Protein AF-H2XKR6-F1 (afdb_monomer_lite)

Radius of gyration: 26.9 Å; chains: 1; bounding box: 77×53×99 Å

Foldseek 3Di:
DDDDDDDDDPDPCLPPPPDPDDDDPPPPPPDPPPPPVPPPDDDDDDDDDDDDDDDDDDDDDPDPDDDPPDDPDPPPPPQDAPCRQQDDAPCVVVVVVVPLVVQLVVLVVQVVPSSRDGLNSLLSNLVSCVSVVVVVSNVVSLVVNLVCCVPRHPDALVSLLVVLVVVVVVVVPSSSVSSPVSSVVRVVVVVVVVVPPPPVPCDVCNVPDDDD

Sequence (212 aa):
MRLVKMANENQQDSINLNFAITPKIVVNRHDNREIALNIETAGHVTHTVGQRSVSQATSSLHADSSNSQDSRGGVTARKPTIIEAFGPPDIGRLLQGKKYYEAYVISCRRIFNPAVIGPNDLVDHYRCCKLIEEAEEMIRIKEQLKTLIKEKFQTTPIEIKTFADTIRGEGRDLEAILFDQIASEFYGNQSKAECGVTSRKPTIEDIFAPPG

Organism: Ciona intestinalis (NCBI:txid7719)

Secondary structure (DSSP, 8-state):
----------------------------TT--S--------------------------------------------PPPPHHHHSPSPTTHHHHHTT-HHHHHHHHHHHHT-TTT--HHHHHHHHHHHHHTT-HHHHHHHHHHHHHHHHHH----HHHHHHHHHHHHHTT-HHHHHHHHHHHHHHHHHHHHHHT--------HHHHSPPP-

pLDDT: mean 71.12, std 19.93, range [36.16, 96.88]

Structure (mmCIF, N/CA/C/O backbone):
data_AF-H2XKR6-F1
#
_entry.id   AF-H2XKR6-F1
#
loop_
_atom_site.group_PDB
_atom_site.id
_atom_site.type_symbol
_atom_site.label_atom_id
_atom_site.label_alt_id
_atom_site.label_comp_id
_atom_site.label_asym_id
_atom_site.label_entity_id
_atom_site.label_seq_id
_atom_site.pdbx_PDB_ins_code
_atom_site.Cartn_x
_atom_site.Cartn_y
_atom_site.Cartn_z
_atom_site.occupancy
_atom_site.B_iso_or_equiv
_atom_site.auth_seq_id
_atom_site.auth_comp_id
_atom_site.auth_asym_id
_atom_site.auth_atom_id
_atom_site.pdbx_PDB_model_num
ATOM 1 N N . MET A 1 1 ? -55.614 11.094 2.477 1.00 40.50 1 MET A N 1
ATOM 2 C CA . MET A 1 1 ? -54.284 10.613 2.913 1.00 40.50 1 MET A CA 1
ATOM 3 C C . MET A 1 1 ? -53.350 10.713 1.707 1.00 40.50 1 MET A C 1
ATOM 5 O O . MET A 1 1 ? -53.574 10.004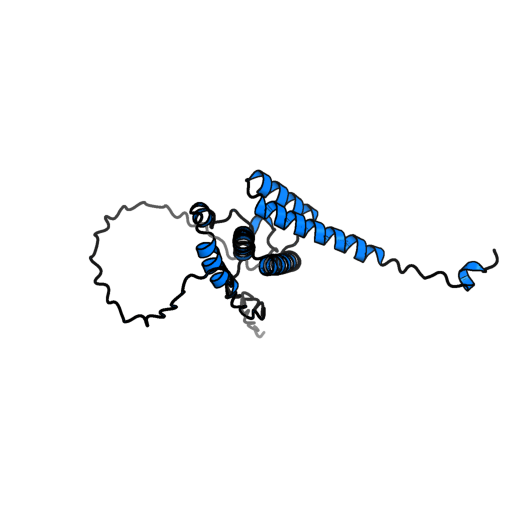 0.736 1.00 40.50 1 MET A O 1
ATOM 9 N N . ARG A 1 2 ? -52.438 11.698 1.667 1.00 36.16 2 ARG A N 1
ATOM 10 C CA . ARG A 1 2 ? -51.562 11.962 0.504 1.00 36.16 2 ARG A CA 1
ATOM 11 C C . ARG A 1 2 ? -50.255 11.188 0.666 1.00 36.16 2 ARG A C 1
ATOM 13 O O . ARG A 1 2 ? -49.546 11.390 1.645 1.00 36.16 2 ARG A O 1
ATOM 20 N N . LEU A 1 3 ? -49.967 10.313 -0.294 1.00 42.44 3 LEU A N 1
ATOM 21 C CA . LEU A 1 3 ? -48.739 9.530 -0.366 1.00 42.44 3 LEU A CA 1
ATOM 22 C C . LEU A 1 3 ? -47.612 10.430 -0.900 1.00 42.44 3 LEU A C 1
ATOM 24 O O . LEU A 1 3 ? -47.607 10.792 -2.076 1.00 42.44 3 LEU A O 1
ATOM 28 N N . VAL A 1 4 ? -46.691 10.832 -0.025 1.00 43.81 4 VAL A N 1
ATOM 29 C CA . VAL A 1 4 ? -45.496 11.601 -0.398 1.00 43.81 4 VAL A CA 1
ATOM 30 C C . VAL A 1 4 ? -44.452 10.616 -0.919 1.00 43.81 4 VAL A C 1
ATOM 32 O O . VAL A 1 4 ? -43.922 9.798 -0.171 1.00 43.81 4 VAL A O 1
ATOM 35 N N . LYS A 1 5 ? -44.199 10.657 -2.227 1.00 49.12 5 LYS A N 1
ATOM 36 C CA . LYS A 1 5 ? -43.218 9.817 -2.918 1.00 49.12 5 LYS A CA 1
ATOM 37 C C . LYS A 1 5 ? -41.857 10.511 -2.812 1.00 49.12 5 LYS A C 1
ATOM 39 O O . LYS A 1 5 ? -41.610 11.471 -3.533 1.00 49.12 5 LYS A O 1
ATOM 44 N N . MET A 1 6 ? -41.005 10.071 -1.887 1.00 44.91 6 MET A N 1
ATOM 45 C CA . MET A 1 6 ? -39.620 10.545 -1.825 1.00 44.91 6 MET A CA 1
ATOM 46 C C . MET A 1 6 ? -38.773 9.733 -2.807 1.00 44.91 6 MET A C 1
ATOM 48 O O . MET A 1 6 ? -38.686 8.509 -2.701 1.00 44.91 6 MET A O 1
ATOM 52 N N . ALA A 1 7 ? -38.216 10.419 -3.805 1.00 42.41 7 ALA A N 1
ATOM 53 C CA . ALA A 1 7 ? -37.206 9.874 -4.699 1.00 42.41 7 ALA A CA 1
ATOM 54 C C . ALA A 1 7 ? -35.915 9.673 -3.895 1.00 42.41 7 ALA A C 1
ATOM 56 O O . ALA A 1 7 ? -35.453 10.606 -3.247 1.00 42.41 7 ALA A O 1
ATOM 57 N N . ASN A 1 8 ? -35.380 8.452 -3.893 1.00 43.16 8 ASN A N 1
ATOM 58 C CA . ASN A 1 8 ? -34.119 8.132 -3.234 1.00 43.16 8 ASN A CA 1
ATOM 59 C C . ASN A 1 8 ? -33.065 7.960 -4.333 1.00 43.16 8 ASN A C 1
ATOM 61 O O . ASN A 1 8 ? -33.051 6.943 -5.030 1.00 43.16 8 ASN A O 1
ATOM 65 N N . GLU A 1 9 ? -32.264 9.001 -4.548 1.00 42.06 9 GLU A N 1
ATOM 66 C CA . GLU A 1 9 ? -31.124 8.990 -5.461 1.00 42.06 9 GLU A CA 1
ATOM 67 C C . GLU A 1 9 ? -30.028 8.105 -4.860 1.00 42.06 9 GLU A C 1
ATOM 69 O O . GLU A 1 9 ? -29.454 8.399 -3.816 1.00 42.06 9 GLU A O 1
ATOM 74 N N . ASN A 1 10 ? -29.772 6.971 -5.510 1.00 41.81 10 ASN A N 1
ATOM 75 C CA . ASN A 1 10 ? -28.703 6.047 -5.157 1.00 41.81 10 ASN A CA 1
ATOM 76 C C . ASN A 1 10 ? -27.381 6.616 -5.701 1.00 41.81 10 ASN A C 1
ATOM 78 O O . ASN A 1 10 ? -26.928 6.242 -6.783 1.00 41.81 10 ASN A O 1
ATOM 82 N N . GLN A 1 11 ? -26.817 7.595 -4.994 1.00 38.69 11 GLN A N 1
ATOM 83 C CA . GLN A 1 11 ? -25.493 8.138 -5.280 1.00 38.69 11 GLN A CA 1
ATOM 84 C C . GLN A 1 11 ? -24.445 7.143 -4.770 1.00 38.69 11 GLN A C 1
ATOM 86 O O . GLN A 1 11 ? -24.191 7.025 -3.574 1.00 38.69 11 GLN A O 1
ATOM 91 N N . GLN A 1 12 ? -23.818 6.405 -5.690 1.00 43.44 12 GLN A N 1
ATOM 92 C CA . GLN A 1 12 ? -22.442 5.983 -5.456 1.00 43.44 12 GLN A CA 1
ATOM 93 C C . GLN A 1 12 ? -21.643 7.273 -5.318 1.00 43.44 12 GLN A C 1
ATOM 95 O O . GLN A 1 12 ? -21.405 7.951 -6.316 1.00 43.44 12 GLN A O 1
ATOM 100 N N . ASP A 1 13 ? -21.295 7.636 -4.085 1.00 41.81 13 ASP A N 1
ATOM 101 C CA . ASP A 1 13 ? -20.396 8.748 -3.812 1.00 41.81 13 ASP A CA 1
ATOM 102 C C . ASP A 1 13 ? -19.042 8.419 -4.450 1.00 41.81 13 ASP A C 1
ATOM 104 O O . ASP A 1 13 ? -18.154 7.808 -3.850 1.00 41.81 13 ASP A O 1
ATOM 108 N N . SER A 1 14 ? -18.893 8.802 -5.716 1.00 42.47 14 SER A N 1
ATOM 109 C CA . SER A 1 14 ? -17.613 9.007 -6.368 1.00 42.47 14 SER A CA 1
ATOM 110 C C . SER A 1 14 ? -16.960 10.158 -5.622 1.00 42.47 14 SER A C 1
ATOM 112 O O . SER A 1 14 ? -17.161 11.332 -5.938 1.00 42.47 14 SER A O 1
ATOM 114 N N . ILE A 1 15 ? -16.266 9.815 -4.541 1.00 43.19 15 ILE A N 1
ATOM 115 C CA . ILE A 1 15 ? -15.568 10.784 -3.716 1.00 43.19 15 ILE A CA 1
ATOM 116 C C . ILE A 1 15 ? -14.443 11.299 -4.583 1.00 43.19 15 ILE A C 1
ATOM 118 O O . ILE A 1 15 ? -13.461 10.608 -4.849 1.00 43.19 15 ILE A O 1
ATOM 122 N N . ASN A 1 16 ? -14.656 12.513 -5.070 1.00 39.91 16 ASN A N 1
ATOM 123 C CA . ASN A 1 16 ? -13.693 13.256 -5.839 1.00 39.91 16 ASN A CA 1
ATOM 124 C C . ASN A 1 16 ? -12.557 13.624 -4.881 1.00 39.91 16 ASN A C 1
ATOM 126 O O . ASN A 1 16 ? -12.577 14.664 -4.220 1.00 39.91 16 ASN A O 1
ATOM 130 N N . LEU A 1 17 ? -11.613 12.696 -4.721 1.00 46.19 17 LEU A N 1
ATOM 131 C CA . LEU A 1 17 ? -10.340 12.935 -4.066 1.00 46.19 17 LEU A CA 1
ATOM 132 C C . LEU A 1 17 ? -9.586 13.930 -4.949 1.00 46.19 17 LEU A C 1
ATOM 134 O O . LEU A 1 17 ? -8.812 13.555 -5.827 1.00 46.19 17 LEU A O 1
ATOM 138 N N . ASN A 1 18 ? -9.874 15.215 -4.736 1.00 40.91 18 ASN A N 1
ATOM 139 C CA . ASN A 1 18 ? -9.190 16.340 -5.359 1.00 40.91 18 ASN A CA 1
ATOM 140 C C . ASN A 1 18 ? -7.765 16.420 -4.800 1.00 40.91 18 ASN A C 1
ATOM 142 O O . ASN A 1 18 ? -7.418 17.308 -4.022 1.00 40.91 18 ASN A O 1
ATOM 146 N N . PHE A 1 19 ? -6.925 15.466 -5.184 1.00 46.16 19 PHE A N 1
ATOM 147 C CA . PHE A 1 19 ? -5.490 15.605 -5.053 1.00 46.16 19 PHE A CA 1
ATOM 148 C C . PHE A 1 19 ? -5.030 16.523 -6.180 1.00 46.16 19 PHE A C 1
ATOM 150 O O . PHE A 1 19 ? -5.111 16.173 -7.356 1.00 46.16 19 PHE A O 1
ATOM 157 N N . ALA A 1 20 ? -4.552 17.714 -5.831 1.00 40.81 20 ALA A N 1
ATOM 158 C CA . ALA A 1 20 ? -3.835 18.557 -6.775 1.00 40.81 20 ALA A CA 1
ATOM 159 C C . ALA A 1 20 ? -2.484 17.890 -7.078 1.00 40.81 20 ALA A C 1
ATOM 161 O O . ALA A 1 20 ? -1.486 18.137 -6.401 1.00 40.81 20 ALA A O 1
ATOM 162 N N . ILE A 1 21 ? -2.462 16.981 -8.055 1.00 44.69 21 ILE A N 1
ATOM 163 C CA . ILE A 1 21 ? -1.224 16.356 -8.513 1.00 44.69 21 ILE A CA 1
ATOM 164 C C . ILE A 1 21 ? -0.620 17.269 -9.575 1.00 44.69 21 ILE A C 1
ATOM 166 O O . ILE A 1 21 ? -1.000 17.224 -10.742 1.00 44.69 21 ILE A O 1
ATOM 170 N N . THR A 1 22 ? 0.337 18.104 -9.178 1.00 48.34 22 THR A N 1
ATOM 171 C CA . THR A 1 22 ? 1.193 18.792 -10.148 1.00 48.34 22 THR A CA 1
ATOM 172 C C . THR A 1 22 ? 2.178 17.762 -10.707 1.00 48.34 22 THR A C 1
ATOM 174 O O . THR A 1 22 ? 2.983 17.232 -9.934 1.00 48.34 22 THR A O 1
ATOM 177 N N . PRO A 1 23 ? 2.142 17.434 -12.012 1.00 43.75 23 PRO A N 1
ATOM 178 C CA . PRO A 1 23 ? 3.101 16.504 -12.588 1.00 43.75 23 PRO A CA 1
ATOM 179 C C . PRO A 1 23 ? 4.505 17.110 -12.480 1.00 43.75 23 PRO A C 1
ATOM 181 O O . PRO A 1 23 ? 4.810 18.122 -13.111 1.00 43.75 23 PRO A O 1
ATOM 184 N N . LYS A 1 24 ? 5.376 16.498 -11.672 1.00 50.31 24 LYS A N 1
ATOM 185 C CA . LYS A 1 24 ? 6.813 16.768 -11.746 1.00 50.31 24 LYS A CA 1
ATOM 186 C C . LYS A 1 24 ? 7.348 15.996 -12.946 1.00 50.31 24 LYS A C 1
ATOM 188 O O . LYS A 1 24 ? 7.396 14.771 -12.927 1.00 50.31 24 LYS A O 1
ATOM 193 N N . ILE A 1 25 ? 7.734 16.711 -14.000 1.00 56.59 25 ILE A N 1
ATOM 194 C CA . ILE A 1 25 ? 8.512 16.123 -15.092 1.00 56.59 25 ILE A CA 1
ATOM 195 C C . ILE A 1 25 ? 9.894 15.814 -14.511 1.00 56.59 25 ILE A C 1
ATOM 197 O O . ILE A 1 25 ? 10.706 16.719 -14.314 1.00 56.59 25 ILE A O 1
ATOM 201 N N . VAL A 1 26 ? 10.143 14.546 -14.180 1.00 46.75 26 VAL A N 1
ATOM 202 C CA . VAL A 1 26 ? 11.473 14.088 -13.771 1.00 46.75 26 VAL A CA 1
ATOM 203 C C . VAL A 1 26 ? 12.342 14.057 -15.023 1.00 46.75 26 VAL A C 1
ATOM 205 O O . VAL A 1 26 ? 12.288 13.133 -15.831 1.00 46.75 26 VAL A O 1
ATOM 208 N N . VAL A 1 27 ? 13.119 15.120 -15.217 1.00 54.47 27 VAL A N 1
ATOM 209 C CA . VAL A 1 27 ? 14.175 15.147 -16.229 1.00 54.47 27 VAL A CA 1
ATOM 210 C C . VAL A 1 27 ? 15.320 14.301 -15.687 1.00 54.47 27 VAL A C 1
ATOM 212 O O . VAL A 1 27 ? 16.039 14.734 -14.785 1.00 54.47 27 VAL A O 1
ATOM 215 N N . ASN A 1 28 ? 15.476 13.087 -16.214 1.00 53.97 28 ASN A N 1
ATOM 216 C CA . ASN A 1 28 ? 16.615 12.235 -15.900 1.00 53.97 28 ASN A CA 1
ATOM 217 C C . ASN A 1 28 ? 17.898 12.893 -16.437 1.00 53.97 28 ASN A C 1
ATOM 219 O O . ASN A 1 28 ? 18.238 12.752 -17.607 1.00 53.97 28 ASN A O 1
ATOM 223 N N . ARG A 1 29 ? 18.606 13.638 -15.581 1.00 65.88 29 ARG A N 1
ATOM 224 C CA . ARG A 1 29 ? 19.846 14.348 -15.944 1.00 65.88 29 ARG A CA 1
ATOM 225 C C . ARG A 1 29 ? 21.039 13.419 -16.198 1.00 65.88 29 ARG A C 1
ATOM 227 O O . ARG A 1 29 ? 22.092 13.907 -16.592 1.00 65.88 29 ARG A O 1
ATOM 234 N N . HIS A 1 30 ? 20.898 12.118 -15.943 1.00 67.75 30 HIS A N 1
ATOM 235 C CA . HIS A 1 30 ? 21.972 11.137 -16.099 1.00 67.75 30 HIS A CA 1
ATOM 236 C C . HIS A 1 30 ? 21.799 10.216 -17.313 1.00 67.75 30 HIS A C 1
ATOM 238 O O . HIS A 1 30 ? 22.703 9.429 -17.591 1.00 67.75 30 HIS A O 1
ATOM 244 N N . ASP A 1 31 ? 20.700 10.329 -18.066 1.00 61.94 31 ASP A N 1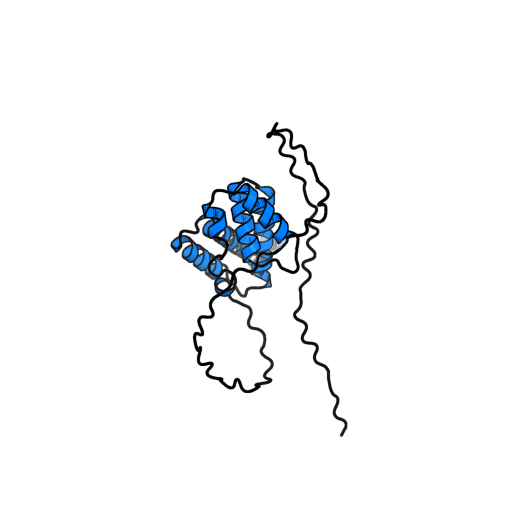
ATOM 245 C CA . ASP A 1 31 ? 20.559 9.642 -19.351 1.00 61.94 31 ASP A CA 1
ATOM 246 C C . ASP A 1 31 ? 20.882 10.620 -20.488 1.00 61.94 31 ASP A C 1
ATOM 248 O O . ASP A 1 31 ? 20.072 11.462 -20.862 1.00 61.94 31 ASP A O 1
ATOM 252 N N . ASN A 1 32 ? 22.099 10.519 -21.029 1.00 67.75 32 ASN A N 1
ATOM 253 C CA . ASN A 1 32 ? 22.550 11.303 -22.186 1.00 67.75 32 ASN A CA 1
ATOM 254 C C . ASN A 1 32 ? 22.013 10.757 -23.519 1.00 67.75 32 ASN A C 1
ATOM 256 O O . ASN A 1 32 ? 22.481 11.161 -24.585 1.00 67.75 32 ASN A O 1
ATOM 260 N N . ARG A 1 33 ? 21.073 9.806 -23.499 1.00 67.19 33 ARG A N 1
ATOM 261 C CA . ARG A 1 33 ? 20.386 9.409 -24.724 1.00 67.19 33 ARG A CA 1
ATOM 262 C C . ARG A 1 33 ? 19.487 10.555 -25.155 1.00 67.19 33 ARG A C 1
ATOM 264 O O . ARG A 1 33 ? 18.621 10.996 -24.410 1.00 67.19 33 ARG A O 1
ATOM 271 N N . GLU A 1 34 ? 19.722 11.036 -26.367 1.00 48.25 34 GLU A N 1
ATOM 272 C CA . GLU A 1 34 ? 18.895 12.027 -27.037 1.00 48.25 34 GLU A CA 1
ATOM 273 C C . GLU A 1 34 ? 17.481 11.445 -27.188 1.00 48.25 34 GLU A C 1
ATOM 275 O O . GLU A 1 34 ? 17.187 10.686 -28.111 1.00 48.25 34 GLU A O 1
ATOM 280 N N . ILE A 1 35 ? 16.601 11.729 -26.223 1.00 51.91 35 ILE A N 1
ATOM 281 C CA . ILE A 1 35 ? 15.180 11.405 -26.334 1.00 51.91 35 ILE A CA 1
ATOM 282 C C . ILE A 1 35 ? 14.594 12.442 -27.290 1.00 51.91 35 ILE A C 1
ATOM 284 O O . ILE A 1 35 ? 14.008 13.443 -26.877 1.00 51.91 35 ILE A O 1
ATOM 288 N N . ALA A 1 36 ? 14.795 12.219 -28.588 1.00 45.19 36 ALA A N 1
ATOM 289 C CA . ALA A 1 36 ? 14.018 12.867 -29.626 1.00 45.19 36 ALA A CA 1
ATOM 290 C C . ALA A 1 36 ? 12.559 12.444 -29.418 1.00 45.19 36 ALA A C 1
ATOM 292 O O . ALA A 1 36 ? 12.136 11.353 -29.803 1.00 45.19 36 ALA A O 1
ATOM 293 N N . LEU A 1 37 ? 11.802 13.286 -28.717 1.00 49.16 37 LEU A N 1
ATOM 294 C CA . LEU A 1 37 ? 10.383 13.093 -28.468 1.00 49.16 37 LEU A CA 1
ATOM 295 C C . LEU A 1 37 ? 9.631 13.400 -29.774 1.00 49.16 37 LEU A C 1
ATOM 297 O O . LEU A 1 37 ? 9.022 14.457 -29.928 1.00 49.16 37 LEU A O 1
ATOM 301 N N . ASN A 1 38 ? 9.717 12.489 -30.746 1.00 41.22 38 ASN A N 1
ATOM 302 C CA . ASN A 1 38 ? 8.888 12.519 -31.945 1.00 41.22 38 ASN A CA 1
ATOM 303 C C . ASN A 1 38 ? 7.451 12.190 -31.530 1.00 41.22 38 ASN A C 1
ATOM 305 O O . ASN A 1 38 ? 7.043 11.031 -31.460 1.00 41.22 38 ASN A O 1
ATOM 309 N N . ILE A 1 39 ? 6.679 13.231 -31.225 1.0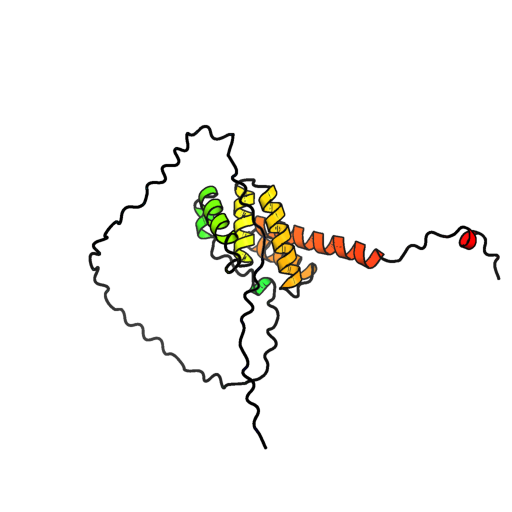0 45.19 39 ILE A N 1
ATOM 310 C CA . ILE A 1 39 ? 5.220 13.156 -31.168 1.00 45.19 39 ILE A CA 1
ATOM 311 C C . ILE A 1 39 ? 4.745 13.090 -32.623 1.00 45.19 39 ILE A C 1
ATOM 313 O O . ILE A 1 39 ? 4.330 14.088 -33.210 1.00 45.19 39 ILE A O 1
ATOM 317 N N . GLU A 1 40 ? 4.868 11.918 -33.245 1.00 41.75 40 GLU A N 1
ATOM 318 C CA . GLU A 1 40 ? 4.210 11.672 -34.522 1.00 41.75 40 GLU A CA 1
ATOM 319 C C . GLU A 1 40 ? 2.700 11.739 -34.290 1.00 41.75 40 GLU A C 1
ATOM 321 O O . GLU A 1 40 ? 2.105 10.966 -33.537 1.00 41.75 40 GLU A O 1
ATOM 326 N N . THR A 1 41 ? 2.087 12.742 -34.910 1.00 48.09 41 THR A N 1
ATOM 327 C CA . THR A 1 41 ? 0.639 12.907 -34.969 1.00 48.09 41 THR A CA 1
ATOM 328 C C . THR A 1 41 ? 0.074 11.671 -35.660 1.00 48.09 41 THR A C 1
ATOM 330 O O . THR A 1 41 ? 0.341 11.448 -36.838 1.00 48.09 41 THR A O 1
ATOM 333 N N . ALA A 1 42 ? -0.658 10.841 -34.914 1.00 42.81 42 ALA A N 1
ATOM 334 C CA . ALA A 1 42 ? -1.236 9.600 -35.410 1.00 42.81 42 ALA A CA 1
ATOM 335 C C . ALA A 1 42 ? -2.211 9.889 -36.564 1.00 42.81 42 ALA A C 1
ATOM 337 O O . ALA A 1 42 ? -3.368 10.257 -36.355 1.00 42.81 42 ALA A O 1
ATOM 338 N N . GLY A 1 43 ? -1.725 9.726 -37.794 1.00 47.06 43 GLY A N 1
ATOM 339 C CA . GLY A 1 43 ? -2.559 9.614 -38.980 1.00 47.06 43 GLY A CA 1
ATOM 340 C C . GLY A 1 43 ? -3.426 8.362 -38.878 1.00 47.06 43 GLY A C 1
ATOM 341 O O . GLY A 1 43 ? -2.961 7.298 -38.475 1.00 47.06 43 GLY A O 1
ATOM 342 N N . HIS A 1 44 ? -4.702 8.514 -39.226 1.00 48.03 44 HIS A N 1
ATOM 343 C CA . HIS A 1 44 ? -5.698 7.451 -39.311 1.00 48.03 44 HIS A CA 1
ATOM 344 C C . HIS A 1 44 ? -5.153 6.201 -40.025 1.00 48.03 44 HIS A C 1
ATOM 346 O O . HIS A 1 44 ? -5.014 6.184 -41.246 1.00 48.03 44 HIS A O 1
ATOM 352 N N . VAL A 1 45 ? -4.912 5.126 -39.270 1.00 49.97 45 VAL A N 1
ATOM 353 C CA . VAL A 1 45 ? -4.660 3.790 -39.823 1.00 49.97 45 VAL A CA 1
ATOM 354 C C . VAL A 1 45 ? -5.992 3.056 -39.926 1.00 49.97 45 VAL A C 1
ATOM 356 O O . VAL A 1 45 ? -6.619 2.707 -38.925 1.00 49.97 45 VAL A O 1
ATOM 359 N N . THR A 1 46 ? -6.449 2.834 -41.155 1.00 46.28 46 THR A N 1
ATOM 360 C CA . THR A 1 46 ? -7.610 1.995 -41.464 1.00 46.28 46 THR A CA 1
ATOM 361 C C . THR A 1 46 ? -7.171 0.530 -41.427 1.00 46.28 46 THR A C 1
ATOM 363 O O . THR A 1 46 ? -6.516 0.042 -42.345 1.00 46.28 46 THR A O 1
ATOM 366 N N . HIS A 1 47 ? -7.501 -0.194 -40.357 1.00 46.72 47 HIS A N 1
ATOM 367 C CA . HIS A 1 47 ? -7.253 -1.634 -40.291 1.00 46.72 47 HIS A CA 1
ATOM 368 C C . HIS A 1 47 ? -8.345 -2.399 -41.050 1.00 46.72 47 HIS A C 1
ATOM 370 O O . HIS A 1 47 ? -9.505 -2.424 -40.643 1.00 46.72 47 HIS A O 1
ATOM 376 N N . THR A 1 48 ? -7.956 -3.060 -42.143 1.00 51.69 48 THR A N 1
ATOM 377 C CA . THR A 1 48 ? -8.778 -4.086 -42.799 1.00 51.69 48 THR A CA 1
ATOM 378 C C . THR A 1 48 ? -8.711 -5.355 -41.949 1.00 51.69 48 THR A C 1
ATOM 380 O O . THR A 1 48 ? -7.679 -6.023 -41.890 1.00 51.69 48 THR A O 1
ATOM 383 N N . VAL A 1 49 ? -9.796 -5.656 -41.235 1.00 55.41 49 VAL A N 1
ATOM 384 C CA . VAL A 1 49 ? -9.932 -6.861 -40.408 1.00 55.41 49 VAL A CA 1
ATOM 385 C C . VAL A 1 49 ? -10.233 -8.055 -41.313 1.00 55.41 49 VAL A C 1
ATOM 387 O O . VAL A 1 49 ? -11.322 -8.166 -41.870 1.00 55.41 49 VAL A O 1
ATOM 390 N N . GLY A 1 50 ? -9.272 -8.970 -41.442 1.00 47.41 50 GLY A N 1
ATOM 391 C CA . GLY A 1 50 ? -9.520 -10.311 -41.964 1.00 47.41 50 GLY A CA 1
ATOM 392 C C . GLY A 1 50 ? -10.323 -11.122 -40.947 1.00 47.41 50 GLY A C 1
ATOM 393 O O . GLY A 1 50 ? -9.834 -11.406 -39.852 1.00 47.41 50 GLY A O 1
ATOM 394 N N . GLN A 1 51 ? -11.560 -11.480 -41.297 1.00 47.62 51 GLN A N 1
ATOM 395 C CA . GLN A 1 51 ? -12.408 -12.381 -40.517 1.00 47.62 51 GLN A CA 1
ATOM 396 C C . GLN A 1 51 ? -11.709 -13.730 -40.308 1.00 47.62 51 GLN A C 1
ATOM 398 O O . GLN A 1 51 ? -11.507 -14.498 -41.247 1.00 47.62 51 GLN A O 1
ATOM 403 N N . ARG A 1 52 ? -11.384 -14.043 -39.052 1.00 47.62 52 ARG A N 1
ATOM 404 C CA . ARG A 1 52 ? -11.001 -15.389 -38.625 1.00 47.62 52 ARG A CA 1
ATOM 405 C C . ARG A 1 52 ? -12.261 -16.093 -38.128 1.00 47.62 52 ARG A C 1
ATOM 407 O O . ARG A 1 52 ? -12.833 -15.677 -37.124 1.00 47.62 52 ARG A O 1
ATOM 414 N N . SER A 1 53 ? -12.700 -17.127 -38.845 1.00 56.78 53 SER A N 1
ATOM 415 C CA . SER A 1 53 ? -13.817 -17.983 -38.436 1.00 56.78 53 SER A CA 1
ATOM 416 C C . SER A 1 53 ? -13.558 -18.576 -37.054 1.00 56.78 53 SER A C 1
ATOM 418 O O . SER A 1 53 ? -12.586 -19.305 -36.851 1.00 56.78 53 SER A O 1
ATOM 420 N N . VAL A 1 54 ? -14.436 -18.246 -36.108 1.00 45.62 54 VAL A N 1
ATOM 421 C CA . VAL A 1 54 ? -14.477 -18.817 -34.762 1.00 45.62 54 VAL A CA 1
ATOM 422 C C . VAL A 1 54 ? -15.486 -19.958 -34.786 1.00 45.62 54 VAL A C 1
ATOM 424 O O . VAL A 1 54 ? -16.681 -19.731 -34.964 1.00 45.62 54 VAL A O 1
ATOM 427 N N . SER A 1 55 ? -15.003 -21.189 -34.625 1.00 58.19 55 SER A N 1
ATOM 428 C CA . SER A 1 55 ? -15.860 -22.348 -34.383 1.00 58.19 55 SER A CA 1
ATOM 429 C C . SER A 1 55 ? -16.531 -22.204 -33.017 1.00 58.19 55 SER A C 1
ATOM 431 O O . SER A 1 55 ? -15.860 -22.072 -31.994 1.00 58.19 55 SER A O 1
ATOM 433 N N . GLN A 1 56 ? -17.862 -22.215 -33.018 1.00 51.19 56 GLN A N 1
ATOM 434 C CA . GLN A 1 56 ? -18.699 -22.237 -31.824 1.00 51.19 56 GLN A CA 1
ATOM 435 C C . GLN A 1 56 ? -18.495 -23.555 -31.064 1.00 51.19 56 GLN A C 1
ATOM 437 O O . GLN A 1 56 ? -18.775 -24.628 -31.592 1.00 51.19 56 GLN A O 1
ATOM 442 N N . ALA A 1 57 ? -18.053 -23.468 -29.810 1.00 46.66 57 ALA A N 1
ATOM 443 C CA . ALA A 1 57 ? -18.218 -24.528 -28.823 1.00 46.66 57 ALA A CA 1
ATOM 444 C C . ALA A 1 57 ? -19.285 -24.060 -27.826 1.00 46.66 57 ALA A C 1
ATOM 446 O O . ALA A 1 57 ? -19.048 -23.179 -27.002 1.00 46.66 57 ALA A O 1
ATOM 447 N N . THR A 1 58 ? -20.490 -24.607 -27.948 1.00 51.88 58 THR A N 1
ATOM 448 C CA . THR A 1 58 ? -21.591 -24.401 -27.006 1.00 51.88 58 THR A CA 1
ATOM 449 C C . THR A 1 58 ? -21.313 -25.199 -25.735 1.00 51.88 58 THR A C 1
ATOM 451 O O . THR A 1 58 ? -21.464 -26.419 -25.730 1.00 51.88 58 THR A O 1
ATOM 454 N N . SER A 1 59 ? -20.904 -24.522 -24.661 1.00 50.03 59 SER A N 1
ATOM 455 C CA . SER A 1 59 ? -20.911 -25.089 -23.309 1.00 50.03 59 SER A CA 1
ATOM 456 C C . SER A 1 59 ? -22.160 -24.588 -22.588 1.00 50.03 59 SER A C 1
ATOM 458 O O . SER A 1 59 ? -22.311 -23.389 -22.354 1.00 50.03 59 SER A O 1
ATOM 460 N N . SER A 1 60 ? -23.092 -25.499 -22.308 1.00 56.41 60 SER A N 1
ATOM 461 C CA . SER A 1 60 ? -24.327 -25.222 -21.581 1.00 56.41 60 SER A CA 1
ATOM 462 C C . SER A 1 60 ? -24.015 -25.004 -20.100 1.00 56.41 60 SER A C 1
ATOM 464 O O . SER A 1 60 ? -23.823 -25.965 -19.354 1.00 56.41 60 SER A O 1
ATOM 466 N N . LEU A 1 61 ? -23.976 -23.746 -19.664 1.00 54.12 61 LEU A N 1
ATOM 467 C CA . LEU A 1 61 ? -24.001 -23.424 -18.243 1.00 54.12 61 LEU A CA 1
ATOM 468 C C . LEU A 1 61 ? -25.469 -23.353 -17.804 1.00 54.12 61 LEU A C 1
ATOM 470 O O . LEU A 1 61 ? -26.201 -22.445 -18.197 1.00 54.12 61 LEU A O 1
ATOM 474 N N . HIS A 1 62 ? -25.900 -24.342 -17.023 1.00 45.81 62 HIS A N 1
ATOM 475 C CA . HIS A 1 62 ? -27.148 -24.288 -16.269 1.00 45.81 62 HIS A CA 1
ATOM 476 C C . HIS A 1 62 ? -27.087 -23.083 -15.321 1.00 45.81 62 HIS A C 1
ATOM 478 O O . HIS A 1 62 ? -26.332 -23.079 -14.351 1.00 45.81 62 HIS A O 1
ATOM 484 N N . ALA A 1 63 ? -27.849 -22.039 -15.639 1.00 42.41 63 ALA A N 1
ATOM 485 C CA . ALA A 1 63 ? -28.101 -20.929 -14.738 1.00 42.41 63 ALA A CA 1
ATOM 486 C C . ALA A 1 63 ? -29.275 -21.317 -13.835 1.00 42.41 63 ALA A C 1
ATOM 488 O O . ALA A 1 63 ? -30.437 -21.128 -14.198 1.00 42.41 63 ALA A O 1
ATOM 489 N N . ASP A 1 64 ? -28.968 -21.877 -12.665 1.00 46.78 64 ASP A N 1
ATOM 490 C CA . ASP A 1 64 ? -29.948 -21.978 -11.591 1.00 46.78 64 ASP A CA 1
ATOM 491 C C . ASP A 1 64 ? -30.255 -20.566 -11.088 1.00 46.78 64 ASP A C 1
ATOM 493 O O . ASP A 1 64 ? -29.484 -19.915 -10.378 1.00 46.78 64 ASP A O 1
ATOM 497 N N . SER A 1 65 ? -31.410 -20.085 -11.541 1.00 53.22 65 SER A N 1
ATOM 498 C CA . SER A 1 65 ? -32.079 -18.876 -11.096 1.00 53.22 65 SER A CA 1
ATOM 499 C C . SER A 1 65 ? -32.393 -19.004 -9.607 1.00 53.22 65 SER A C 1
ATOM 501 O O . SER A 1 65 ? -33.401 -19.578 -9.199 1.00 53.22 65 SER A O 1
ATOM 503 N N . SER A 1 66 ? -31.500 -18.480 -8.772 1.00 45.00 66 SER A N 1
ATOM 504 C CA . SER A 1 66 ? -31.800 -18.228 -7.370 1.00 45.00 66 SER A CA 1
ATOM 505 C C . SER A 1 66 ? -32.493 -16.871 -7.268 1.00 45.00 66 SER A C 1
ATOM 507 O O . SER A 1 66 ? -31.898 -15.812 -7.446 1.00 45.00 66 SER A O 1
ATOM 509 N N . ASN A 1 67 ? -33.797 -16.937 -7.005 1.00 50.62 67 ASN A N 1
ATOM 510 C CA . ASN A 1 67 ? -34.634 -15.826 -6.571 1.00 50.62 67 ASN A CA 1
ATOM 511 C C . ASN A 1 67 ? -33.995 -15.121 -5.361 1.00 50.62 67 ASN A C 1
ATOM 513 O O . ASN A 1 67 ? -34.162 -15.568 -4.226 1.00 50.62 67 ASN A O 1
ATOM 517 N N . SER A 1 68 ? -33.309 -13.996 -5.569 1.00 45.97 68 SER A N 1
ATOM 518 C CA . SER A 1 68 ? -33.015 -13.060 -4.483 1.00 45.97 68 SER A CA 1
ATOM 519 C C . SER A 1 68 ? -34.207 -12.123 -4.333 1.00 45.97 68 SER A C 1
ATOM 521 O O . SER A 1 68 ? -34.343 -11.118 -5.027 1.00 45.97 68 SER A O 1
ATOM 523 N N . GLN A 1 69 ? -35.106 -12.530 -3.448 1.00 53.00 69 GLN A N 1
ATOM 524 C CA . GLN A 1 69 ? -36.265 -11.779 -3.003 1.00 53.00 69 GLN A CA 1
ATOM 525 C C . GLN A 1 69 ? -35.833 -10.397 -2.482 1.00 53.00 69 GLN A C 1
ATOM 527 O O . GLN A 1 69 ? -35.013 -10.301 -1.567 1.00 53.00 69 GLN A O 1
ATOM 532 N N . ASP A 1 70 ? -36.404 -9.349 -3.080 1.00 43.72 70 ASP A N 1
ATOM 533 C CA . ASP A 1 70 ? -36.281 -7.941 -2.702 1.00 43.72 70 ASP A CA 1
ATOM 534 C C . ASP A 1 70 ? -36.530 -7.735 -1.199 1.00 43.72 70 ASP A C 1
ATOM 536 O O . ASP A 1 70 ? -37.665 -7.579 -0.744 1.00 43.72 70 ASP A O 1
ATOM 540 N N . SER A 1 71 ? -35.456 -7.685 -0.413 1.00 53.25 71 SER A N 1
ATOM 541 C CA . SER A 1 71 ? -35.497 -7.164 0.949 1.00 53.25 71 SER A CA 1
ATOM 542 C C . SER A 1 71 ? -34.947 -5.744 0.934 1.00 53.25 71 SER A C 1
ATOM 544 O O . SER A 1 71 ? -33.743 -5.510 1.023 1.00 53.25 71 SER A O 1
ATOM 546 N N . ARG A 1 72 ? -35.865 -4.777 0.815 1.00 49.97 72 ARG A N 1
ATOM 547 C CA . ARG A 1 72 ? -35.661 -3.329 1.020 1.00 49.97 72 ARG A CA 1
ATOM 548 C C . ARG A 1 72 ? -35.356 -2.991 2.493 1.00 49.97 72 ARG A C 1
ATOM 550 O O . ARG A 1 72 ? -35.935 -2.068 3.062 1.00 49.97 72 ARG A O 1
ATOM 557 N N . GLY A 1 73 ? -34.462 -3.740 3.130 1.00 50.62 73 GLY A N 1
ATOM 558 C CA . GLY A 1 73 ? -33.832 -3.320 4.376 1.00 50.62 73 GLY A CA 1
ATOM 559 C C . GLY A 1 73 ? -32.712 -2.349 4.033 1.00 50.62 73 GLY A C 1
ATOM 560 O O . GLY A 1 73 ? -31.922 -2.638 3.141 1.00 50.62 73 GLY A O 1
ATOM 561 N N . GLY A 1 74 ? -32.648 -1.192 4.692 1.00 55.25 74 GLY A N 1
ATOM 562 C CA . GLY A 1 74 ? -31.512 -0.281 4.572 1.00 55.25 74 GLY A CA 1
ATOM 563 C C . GLY A 1 74 ? -30.230 -1.004 4.974 1.00 55.25 74 GLY A C 1
ATOM 564 O O . GLY A 1 74 ? -29.905 -1.075 6.156 1.00 55.25 74 GLY A O 1
ATOM 565 N N . VAL A 1 75 ? -29.537 -1.587 3.996 1.00 54.59 75 VAL A N 1
ATOM 566 C CA . VAL A 1 75 ? -28.228 -2.197 4.190 1.00 54.59 75 VAL A CA 1
ATOM 567 C C . VAL A 1 75 ? -27.283 -1.036 4.430 1.00 54.59 75 VAL A C 1
ATOM 569 O O . VAL A 1 75 ? -26.879 -0.336 3.503 1.00 54.59 75 VAL A O 1
ATOM 572 N N . THR A 1 76 ? -26.965 -0.790 5.696 1.00 67.50 76 THR A N 1
ATOM 573 C CA . THR A 1 76 ? -25.789 -0.003 6.034 1.00 67.50 76 THR A CA 1
ATOM 574 C C . THR A 1 76 ? -24.613 -0.702 5.362 1.00 67.50 76 THR A C 1
ATOM 576 O O . THR A 1 76 ? -24.299 -1.850 5.674 1.00 67.50 76 THR A O 1
ATOM 579 N N . ALA A 1 77 ? -24.024 -0.057 4.351 1.00 74.50 77 ALA A N 1
ATOM 580 C CA . ALA A 1 77 ? -22.885 -0.609 3.637 1.00 74.50 77 ALA A CA 1
ATOM 581 C C . ALA A 1 77 ? -21.775 -0.865 4.661 1.00 74.50 77 ALA A C 1
ATOM 583 O O . ALA A 1 77 ? -21.190 0.069 5.218 1.00 74.50 77 ALA A O 1
ATOM 584 N N . ARG A 1 78 ? -21.545 -2.142 4.979 1.00 80.25 78 ARG A N 1
ATOM 585 C CA . ARG A 1 78 ? -20.482 -2.553 5.889 1.00 80.25 78 ARG A CA 1
ATOM 586 C C . ARG A 1 78 ? -19.168 -2.043 5.304 1.00 80.25 78 ARG A C 1
ATOM 588 O O . ARG A 1 78 ? -18.889 -2.283 4.131 1.00 80.25 78 ARG A O 1
ATOM 595 N N . LYS A 1 79 ? -18.375 -1.326 6.107 1.00 83.31 79 LYS A N 1
ATOM 596 C CA . LYS A 1 79 ? -17.035 -0.912 5.677 1.00 83.31 79 LYS A CA 1
ATOM 597 C C . LYS A 1 79 ? -16.220 -2.171 5.348 1.00 83.31 79 LYS A C 1
ATOM 599 O O . LYS A 1 79 ? -16.226 -3.093 6.169 1.00 83.31 79 LYS A O 1
ATOM 604 N N . PRO A 1 80 ? -15.554 -2.220 4.183 1.00 84.75 80 PRO A N 1
ATOM 605 C CA . PRO A 1 80 ? -14.749 -3.369 3.803 1.00 84.75 80 PRO A CA 1
ATOM 606 C C . PRO A 1 80 ? -13.587 -3.546 4.782 1.00 84.75 80 PRO A C 1
ATOM 608 O O . PRO A 1 80 ? -13.087 -2.577 5.367 1.00 84.75 80 PRO A O 1
ATOM 611 N N . THR A 1 81 ? -13.162 -4.790 4.963 1.00 88.38 81 THR A N 1
ATOM 612 C CA . THR A 1 81 ? -11.931 -5.116 5.692 1.00 88.38 81 THR A CA 1
ATOM 613 C C . THR A 1 81 ? -10.705 -4.872 4.809 1.00 88.38 81 THR A C 1
ATOM 615 O O . THR A 1 81 ? -10.802 -4.812 3.582 1.00 88.38 81 THR A O 1
ATOM 618 N N . ILE A 1 82 ? -9.526 -4.730 5.424 1.00 86.44 82 ILE A N 1
ATOM 619 C CA . ILE A 1 82 ? -8.272 -4.540 4.678 1.00 86.44 82 ILE A CA 1
ATOM 620 C C . ILE A 1 82 ? -7.984 -5.736 3.751 1.00 86.44 82 ILE A C 1
ATOM 622 O O . ILE A 1 82 ? -7.596 -5.552 2.605 1.00 86.44 82 ILE A O 1
ATOM 626 N N . ILE A 1 83 ? -8.282 -6.959 4.199 1.00 84.94 83 ILE A N 1
ATOM 627 C CA . ILE A 1 83 ? -8.080 -8.187 3.417 1.00 84.94 83 ILE A CA 1
ATOM 628 C C . ILE A 1 83 ? -8.969 -8.197 2.168 1.00 84.94 83 ILE A C 1
ATOM 630 O O . ILE A 1 83 ? -8.511 -8.559 1.088 1.00 84.94 83 ILE A O 1
ATOM 634 N N . GLU A 1 84 ? -10.226 -7.764 2.295 1.00 84.50 84 GLU A N 1
ATOM 635 C CA . GLU A 1 84 ? -11.167 -7.711 1.169 1.00 84.50 84 GLU A CA 1
ATOM 636 C C . GLU A 1 84 ? -10.743 -6.696 0.100 1.00 84.50 84 GLU A C 1
ATOM 638 O O . GLU A 1 84 ? -10.952 -6.936 -1.087 1.00 84.50 84 GLU A O 1
ATOM 643 N N . ALA A 1 85 ? -10.138 -5.572 0.492 1.00 83.56 85 ALA A N 1
ATOM 644 C CA . ALA A 1 85 ? -9.744 -4.537 -0.463 1.00 83.56 85 ALA A CA 1
ATOM 645 C C . ALA A 1 85 ? -8.361 -4.731 -1.080 1.00 83.56 85 ALA A C 1
ATOM 647 O O . ALA A 1 85 ? -8.153 -4.322 -2.222 1.00 83.56 85 ALA A O 1
ATOM 648 N N . PHE A 1 86 ? -7.433 -5.346 -0.347 1.00 82.62 86 PHE A N 1
ATOM 649 C CA . PHE A 1 86 ? -6.071 -5.620 -0.810 1.00 82.62 86 PHE A CA 1
ATOM 650 C C . PHE A 1 86 ? -5.881 -7.089 -1.201 1.00 82.62 86 PHE A C 1
ATOM 652 O O . PHE A 1 86 ? -4.803 -7.664 -1.016 1.00 82.62 86 PHE A O 1
ATOM 659 N N . GLY A 1 87 ? -6.949 -7.695 -1.732 1.00 74.12 87 GLY A N 1
ATOM 660 C CA . GLY A 1 87 ? -6.938 -9.051 -2.265 1.00 74.12 87 GLY A CA 1
ATOM 661 C C . GLY A 1 87 ? -5.804 -9.285 -3.276 1.00 74.12 87 GLY A C 1
ATOM 662 O O . GLY A 1 87 ? -5.157 -8.336 -3.727 1.00 74.12 87 GLY A O 1
ATOM 663 N N . PRO A 1 88 ? -5.529 -10.554 -3.619 1.00 68.12 88 PRO A N 1
ATOM 664 C CA . PRO A 1 88 ? -4.346 -10.937 -4.381 1.00 68.12 88 PRO A CA 1
ATOM 665 C C . PRO A 1 88 ? -4.155 -10.071 -5.641 1.00 68.12 88 PRO A C 1
ATOM 667 O O . PRO A 1 88 ? -5.108 -9.873 -6.399 1.00 68.12 88 PRO A O 1
ATOM 670 N N . PRO A 1 89 ? -2.943 -9.529 -5.863 1.00 65.00 89 PRO A N 1
ATOM 671 C CA . PRO A 1 89 ? -2.715 -8.516 -6.878 1.00 65.00 89 PRO A CA 1
ATOM 672 C C . PRO A 1 89 ? -2.810 -9.123 -8.275 1.00 65.00 89 PRO A C 1
ATOM 674 O O . PRO A 1 89 ? -2.106 -10.078 -8.608 1.00 65.00 89 PRO A O 1
ATOM 677 N N . ASP A 1 90 ? -3.614 -8.499 -9.131 1.00 64.81 90 ASP A N 1
ATOM 678 C CA . ASP A 1 90 ? -3.790 -8.920 -10.527 1.00 64.81 90 ASP A CA 1
ATOM 679 C C . ASP A 1 90 ? -2.579 -8.519 -11.410 1.00 64.81 90 ASP A C 1
ATOM 681 O O . ASP A 1 90 ? -2.381 -9.005 -12.526 1.00 64.81 90 ASP A O 1
ATOM 685 N N . ILE A 1 91 ? -1.698 -7.645 -10.896 1.00 59.09 91 ILE A N 1
ATOM 686 C CA . ILE A 1 91 ? -0.589 -7.018 -11.644 1.00 59.09 91 ILE A CA 1
ATOM 687 C C . ILE A 1 91 ? 0.703 -7.859 -11.650 1.00 59.09 91 ILE A C 1
ATOM 689 O O . ILE A 1 91 ? 1.659 -7.533 -12.362 1.00 59.09 91 ILE A O 1
ATOM 693 N N . GLY A 1 92 ? 0.735 -9.006 -10.959 1.00 59.84 92 GLY A N 1
ATOM 694 C CA . GLY A 1 92 ? 1.930 -9.859 -10.843 1.00 59.84 92 GLY A CA 1
ATOM 695 C C . GLY A 1 92 ? 2.628 -10.201 -12.173 1.00 59.84 92 GLY A C 1
ATOM 696 O O . GLY A 1 92 ? 3.845 -10.385 -12.201 1.00 59.84 92 GLY A O 1
ATOM 697 N N . ARG A 1 93 ? 1.902 -10.202 -13.302 1.00 64.88 93 ARG A N 1
ATOM 698 C CA . ARG A 1 93 ? 2.450 -10.502 -14.638 1.00 64.88 93 ARG A CA 1
ATOM 699 C C . ARG A 1 93 ? 3.398 -9.435 -15.202 1.00 64.88 93 ARG A C 1
ATOM 701 O O . ARG A 1 93 ? 4.339 -9.796 -15.903 1.00 64.88 93 ARG A O 1
ATOM 708 N N . LEU A 1 94 ? 3.187 -8.142 -14.930 1.00 61.69 94 LEU A N 1
ATOM 709 C CA . LEU A 1 94 ? 4.025 -7.077 -15.517 1.00 61.69 94 LEU A CA 1
ATOM 710 C C . LEU A 1 94 ? 5.390 -6.965 -14.826 1.00 61.69 94 LEU A C 1
ATOM 712 O O . LEU A 1 94 ? 6.405 -6.742 -15.489 1.00 61.69 94 LEU A O 1
ATOM 716 N N . LEU A 1 95 ? 5.435 -7.191 -13.511 1.00 66.38 95 LEU A N 1
ATOM 717 C CA . LEU A 1 95 ? 6.682 -7.165 -12.741 1.00 66.38 95 LEU A CA 1
ATOM 718 C C . LEU A 1 95 ? 7.610 -8.342 -13.092 1.00 66.38 95 LEU A C 1
ATOM 720 O O . LEU A 1 95 ? 8.830 -8.187 -13.061 1.00 66.38 95 LEU A O 1
ATOM 724 N N . GLN A 1 96 ? 7.060 -9.484 -13.520 1.00 72.44 96 GLN A N 1
ATOM 725 C CA . GLN A 1 96 ? 7.845 -10.650 -13.954 1.00 72.44 96 GLN A CA 1
ATOM 726 C C . GLN A 1 96 ? 8.695 -10.382 -15.205 1.00 72.44 96 GLN A C 1
ATOM 728 O O . GLN A 1 96 ? 9.767 -10.966 -15.358 1.00 72.44 96 GLN A O 1
ATOM 733 N N . GLY A 1 97 ? 8.269 -9.465 -16.080 1.00 75.81 97 GLY A N 1
ATOM 734 C CA . GLY A 1 97 ? 8.998 -9.121 -17.304 1.00 75.81 97 GLY A CA 1
ATOM 735 C C . GLY A 1 97 ? 10.240 -8.244 -17.097 1.00 75.81 97 GLY A C 1
ATOM 736 O O . GLY A 1 97 ? 10.859 -7.860 -18.086 1.00 75.81 97 GLY A O 1
ATOM 737 N N . LYS A 1 98 ? 10.583 -7.875 -15.849 1.00 77.00 98 LYS A N 1
ATOM 738 C CA . LYS A 1 98 ? 11.646 -6.902 -15.497 1.00 77.00 98 LYS A CA 1
ATOM 739 C C . LYS A 1 98 ? 11.514 -5.542 -16.195 1.00 77.00 98 LYS A C 1
ATOM 741 O O . LYS A 1 98 ? 12.472 -4.778 -16.293 1.00 77.00 98 LYS A O 1
ATOM 746 N N . LYS A 1 99 ? 10.314 -5.210 -16.666 1.00 84.69 99 LYS A N 1
ATOM 747 C CA . LYS A 1 99 ? 10.017 -3.965 -17.375 1.00 84.69 99 LYS A CA 1
ATOM 748 C C . LYS A 1 99 ? 9.581 -2.866 -16.408 1.00 84.69 99 LYS A C 1
ATOM 750 O O . LYS A 1 99 ? 8.499 -2.299 -16.534 1.00 84.69 99 LYS A O 1
ATOM 755 N N . TYR A 1 100 ? 10.412 -2.594 -15.404 1.00 85.62 100 TYR A N 1
ATOM 756 C CA . TYR A 1 100 ? 10.029 -1.757 -14.262 1.00 85.62 100 TYR A CA 1
ATOM 757 C C . TYR A 1 100 ? 9.701 -0.318 -14.657 1.00 85.62 100 TYR A C 1
ATOM 759 O O . TYR A 1 100 ? 8.727 0.238 -14.163 1.00 85.62 100 TYR A O 1
ATOM 767 N N . TYR A 1 101 ? 10.450 0.257 -15.600 1.00 86.31 101 TYR A N 1
ATOM 768 C CA . TYR A 1 101 ? 10.171 1.603 -16.094 1.00 86.31 101 TYR A CA 1
ATOM 769 C C . TYR A 1 101 ? 8.846 1.677 -16.873 1.00 86.31 101 TYR A C 1
ATOM 771 O O . TYR A 1 101 ? 8.056 2.589 -16.656 1.00 86.31 101 TYR A O 1
ATOM 779 N N . GLU A 1 102 ? 8.544 0.690 -17.727 1.00 88.06 102 GLU A N 1
ATOM 780 C CA . GLU A 1 102 ? 7.247 0.627 -18.422 1.00 88.06 102 GLU A CA 1
ATOM 781 C C . GLU A 1 102 ? 6.092 0.476 -17.417 1.00 88.06 102 GLU A C 1
ATOM 783 O O . GLU A 1 102 ? 5.083 1.175 -17.520 1.00 88.06 102 GLU A O 1
ATOM 788 N N . ALA A 1 103 ? 6.257 -0.385 -16.405 1.00 87.69 103 ALA A N 1
ATOM 789 C CA . ALA A 1 103 ? 5.286 -0.553 -15.325 1.00 87.69 103 ALA A CA 1
ATOM 790 C C . ALA A 1 103 ? 5.103 0.739 -14.505 1.00 87.69 103 ALA A C 1
ATOM 792 O O . ALA A 1 103 ? 3.975 1.103 -14.163 1.00 87.69 103 ALA A O 1
ATOM 793 N N . TYR A 1 104 ? 6.185 1.482 -14.255 1.00 89.88 104 TYR A N 1
ATOM 794 C CA . TYR A 1 104 ? 6.129 2.798 -13.626 1.00 89.88 104 TYR A CA 1
ATOM 795 C C . TYR A 1 104 ? 5.331 3.799 -14.472 1.00 89.88 104 TYR A C 1
ATOM 797 O O . TYR A 1 104 ? 4.378 4.388 -13.974 1.00 89.88 104 TYR A O 1
ATOM 805 N N . VAL A 1 105 ? 5.616 3.927 -15.771 1.00 89.44 105 VAL A N 1
ATOM 806 C CA . VAL A 1 105 ? 4.874 4.843 -16.660 1.00 89.44 105 VAL A CA 1
ATOM 807 C C . VAL A 1 105 ? 3.383 4.488 -16.723 1.00 89.44 105 VAL A C 1
ATOM 809 O O . VAL A 1 105 ? 2.528 5.378 -16.702 1.00 89.44 105 VAL A O 1
ATOM 812 N N . ILE A 1 106 ? 3.048 3.196 -16.779 1.00 87.75 106 ILE A N 1
ATOM 813 C CA . ILE A 1 106 ? 1.654 2.733 -16.763 1.00 87.75 106 ILE A CA 1
ATOM 814 C C . ILE A 1 106 ? 0.989 3.068 -15.423 1.00 87.75 106 ILE A C 1
ATOM 816 O O . ILE A 1 106 ? -0.135 3.573 -15.418 1.00 87.75 106 ILE A O 1
ATOM 820 N N . SER A 1 107 ? 1.667 2.820 -14.301 1.00 89.12 107 SER A N 1
ATOM 821 C CA . SER A 1 107 ? 1.120 3.107 -12.971 1.00 89.12 107 SER A CA 1
ATOM 822 C C . SER A 1 107 ? 0.958 4.608 -12.721 1.00 89.12 107 SER A C 1
ATOM 824 O O . SER A 1 107 ? -0.095 5.000 -12.226 1.00 89.12 107 SER A O 1
ATOM 826 N N . CYS A 1 108 ? 1.878 5.459 -13.194 1.00 87.75 108 CYS A N 1
ATOM 827 C CA . CYS A 1 108 ? 1.692 6.914 -13.216 1.00 87.75 108 CYS A CA 1
ATOM 828 C C . CYS A 1 108 ? 0.360 7.288 -13.875 1.00 87.75 108 CYS A C 1
ATOM 830 O O . CYS A 1 108 ? -0.459 7.978 -13.281 1.00 87.75 108 CYS A O 1
ATOM 832 N N . ARG A 1 109 ? 0.090 6.790 -15.089 1.00 87.00 109 ARG A N 1
ATOM 833 C CA . ARG A 1 109 ? -1.157 7.113 -15.810 1.00 87.00 109 ARG A CA 1
ATOM 834 C C . ARG A 1 109 ? -2.414 6.712 -15.035 1.00 87.00 109 ARG A C 1
ATOM 836 O O . ARG A 1 109 ? -3.420 7.406 -15.141 1.00 87.00 109 ARG A O 1
ATOM 843 N N . ARG A 1 110 ? -2.361 5.623 -14.261 1.00 84.81 110 ARG A N 1
ATOM 844 C CA . ARG A 1 110 ? -3.484 5.171 -13.425 1.00 84.81 110 ARG A CA 1
ATOM 845 C C . ARG A 1 110 ? -3.688 6.069 -12.209 1.00 84.81 110 ARG A C 1
ATOM 847 O O . ARG A 1 110 ? -4.815 6.489 -11.966 1.00 84.81 110 ARG A O 1
ATOM 854 N N . ILE A 1 111 ? -2.611 6.434 -11.508 1.00 85.31 111 ILE A N 1
ATOM 855 C CA . ILE A 1 111 ? -2.700 7.298 -10.319 1.00 85.31 111 ILE A CA 1
ATOM 856 C C . ILE A 1 111 ? -3.087 8.751 -10.638 1.00 85.31 111 ILE A C 1
ATOM 858 O O . ILE A 1 111 ? -3.447 9.505 -9.740 1.00 85.31 111 ILE A O 1
ATOM 862 N N . PHE A 1 112 ? -3.039 9.162 -11.908 1.00 80.94 112 PHE A N 1
ATOM 863 C CA . PHE A 1 112 ? -3.517 10.475 -12.347 1.00 80.94 112 PHE A CA 1
ATOM 864 C C . PHE A 1 112 ? -5.028 10.536 -12.602 1.00 80.94 112 PHE A C 1
ATOM 866 O O . PHE A 1 112 ? -5.527 11.616 -12.915 1.00 80.94 112 PHE A O 1
ATOM 873 N N . ASN A 1 113 ? -5.766 9.426 -12.479 1.00 81.00 113 ASN A N 1
ATOM 874 C CA . ASN A 1 113 ? -7.220 9.411 -12.645 1.00 81.00 113 ASN A CA 1
ATOM 875 C C . ASN A 1 113 ? -7.931 9.103 -11.312 1.00 81.00 113 ASN A C 1
ATOM 877 O O . ASN A 1 113 ? -8.297 7.949 -11.081 1.00 81.00 113 ASN A O 1
ATOM 881 N N . PRO A 1 114 ? -8.179 10.113 -10.450 1.00 71.31 114 PRO A N 1
ATOM 882 C CA . PRO A 1 114 ? -8.708 9.922 -9.097 1.00 71.31 114 PRO A CA 1
ATOM 883 C C . PRO A 1 114 ? -10.013 9.132 -9.031 1.00 71.31 114 PRO A C 1
ATOM 885 O O . PRO A 1 114 ? -10.270 8.462 -8.037 1.00 71.31 114 PRO A O 1
ATOM 888 N N . ALA A 1 115 ? -10.824 9.184 -10.090 1.00 75.50 115 ALA A N 1
ATOM 889 C CA . ALA A 1 115 ? -12.115 8.509 -10.150 1.00 75.50 115 ALA A CA 1
ATOM 890 C C . ALA A 1 115 ? -12.008 6.973 -10.193 1.00 75.50 115 ALA A C 1
ATOM 892 O O . ALA A 1 115 ? -13.002 6.295 -9.947 1.00 75.50 115 ALA A O 1
ATOM 893 N N . VAL A 1 116 ? -10.834 6.425 -10.525 1.00 74.44 116 VAL A N 1
ATOM 894 C CA . VAL A 1 116 ? -10.636 4.984 -10.769 1.00 74.44 116 VAL A CA 1
ATOM 895 C C . VAL A 1 116 ? -9.549 4.386 -9.867 1.00 74.44 116 VAL A C 1
ATOM 897 O O . VAL A 1 116 ? -9.341 3.179 -9.891 1.00 74.44 116 VAL A O 1
ATOM 900 N N . ILE A 1 117 ? -8.862 5.194 -9.052 1.00 83.75 117 ILE A N 1
ATOM 901 C CA . ILE A 1 117 ? -7.742 4.711 -8.232 1.00 83.75 117 ILE A CA 1
ATOM 902 C C . ILE A 1 117 ? -8.257 3.782 -7.139 1.00 83.75 117 ILE A C 1
ATOM 904 O O . ILE A 1 117 ? -8.897 4.214 -6.175 1.00 83.75 117 ILE A O 1
ATOM 908 N N . GLY A 1 118 ? -7.926 2.501 -7.275 1.00 87.19 118 GLY A N 1
ATOM 909 C CA . GLY A 1 118 ? -8.107 1.523 -6.220 1.00 87.19 118 GLY A CA 1
ATOM 910 C C . GLY A 1 118 ? -6.959 1.552 -5.201 1.00 87.19 118 GLY A C 1
ATOM 911 O O . GLY A 1 118 ? -5.857 2.021 -5.498 1.00 87.19 118 GLY A O 1
ATOM 912 N N . PRO A 1 119 ? -7.167 0.973 -4.004 1.00 90.00 119 PRO A N 1
ATOM 913 C CA . PRO A 1 119 ? -6.093 0.744 -3.036 1.00 90.00 119 PRO A CA 1
ATOM 914 C C . PRO A 1 119 ? -4.919 -0.050 -3.636 1.00 90.00 119 PRO A C 1
ATOM 916 O O . PRO A 1 119 ? -3.758 0.253 -3.365 1.00 90.00 119 PRO A O 1
ATOM 919 N N . ASN A 1 120 ? -5.219 -1.025 -4.501 1.00 90.00 120 ASN A N 1
ATOM 920 C CA . ASN A 1 120 ? -4.213 -1.843 -5.178 1.00 90.00 120 ASN A CA 1
ATOM 921 C C . ASN A 1 120 ? -3.367 -1.039 -6.171 1.00 90.00 120 ASN A C 1
ATOM 923 O O . ASN A 1 120 ? -2.157 -1.234 -6.211 1.00 90.00 120 ASN A O 1
ATOM 927 N N . ASP A 1 121 ? -3.951 -0.074 -6.894 1.00 89.88 121 ASP A N 1
ATOM 928 C CA . ASP A 1 121 ? -3.183 0.770 -7.818 1.00 89.88 121 ASP A CA 1
ATOM 929 C C . ASP A 1 121 ? -2.110 1.586 -7.082 1.00 89.88 121 ASP A C 1
ATOM 931 O O . ASP A 1 121 ? -1.010 1.772 -7.603 1.00 89.88 121 ASP A O 1
ATOM 935 N N . LEU A 1 122 ? -2.391 2.027 -5.849 1.00 92.81 122 LEU A N 1
ATOM 936 C CA . LEU A 1 122 ? -1.404 2.705 -5.004 1.00 92.81 122 LEU A CA 1
ATOM 937 C C . LEU A 1 122 ? -0.278 1.756 -4.577 1.00 92.81 122 LEU A C 1
ATOM 939 O O . LEU A 1 122 ? 0.893 2.119 -4.663 1.00 92.81 122 LEU A O 1
ATOM 943 N N . VAL A 1 123 ? -0.602 0.534 -4.149 1.00 93.31 123 VAL A N 1
ATOM 944 C CA . VAL A 1 123 ? 0.411 -0.462 -3.754 1.00 93.31 123 VAL A CA 1
ATOM 945 C C . VAL A 1 123 ? 1.288 -0.855 -4.945 1.00 93.31 123 VAL A C 1
ATOM 947 O O . VAL A 1 123 ? 2.516 -0.904 -4.830 1.00 93.31 123 VAL A O 1
ATOM 950 N N . ASP A 1 124 ? 0.688 -1.063 -6.114 1.00 91.12 124 ASP A N 1
ATOM 951 C CA . ASP A 1 124 ? 1.418 -1.389 -7.336 1.00 91.12 124 ASP A CA 1
ATOM 952 C C . ASP A 1 124 ? 2.291 -0.221 -7.810 1.00 91.12 124 ASP A C 1
ATOM 954 O O . ASP A 1 124 ? 3.442 -0.429 -8.216 1.00 91.12 124 ASP A O 1
ATOM 958 N N . HIS A 1 125 ? 1.808 1.020 -7.690 1.00 93.19 125 HIS A N 1
ATOM 959 C CA . HIS A 1 125 ? 2.624 2.195 -7.978 1.00 93.19 125 HIS A CA 1
ATOM 960 C C . HIS A 1 125 ? 3.786 2.339 -6.986 1.00 93.19 125 HIS A C 1
ATOM 962 O O . HIS A 1 125 ? 4.914 2.599 -7.411 1.00 93.19 125 HIS A O 1
ATOM 968 N N . TYR A 1 126 ? 3.566 2.078 -5.691 1.00 94.44 126 TYR A N 1
ATOM 969 C CA . TYR A 1 126 ? 4.630 2.080 -4.682 1.00 94.44 126 TYR A CA 1
ATOM 970 C C . TYR A 1 126 ? 5.731 1.076 -5.031 1.00 94.44 126 TYR A C 1
ATOM 972 O O . TYR A 1 126 ? 6.915 1.411 -4.984 1.00 94.44 126 TYR A O 1
ATOM 980 N N . ARG A 1 127 ? 5.352 -0.142 -5.440 1.00 92.19 127 ARG A N 1
ATOM 981 C CA . ARG A 1 127 ? 6.304 -1.168 -5.892 1.00 92.19 127 ARG A CA 1
ATOM 982 C C . ARG A 1 127 ? 7.128 -0.684 -7.075 1.00 92.19 127 ARG A C 1
ATOM 984 O O . ARG A 1 127 ? 8.347 -0.828 -7.056 1.00 92.19 127 ARG A O 1
ATOM 991 N N . CYS A 1 128 ? 6.480 -0.082 -8.073 1.00 91.69 128 CYS A N 1
ATOM 992 C CA . CYS A 1 128 ? 7.180 0.489 -9.219 1.00 91.69 128 CYS A CA 1
ATOM 993 C C . CYS A 1 128 ? 8.180 1.561 -8.768 1.00 91.69 128 CYS A C 1
ATOM 995 O O . CYS A 1 128 ? 9.353 1.457 -9.111 1.00 91.69 128 CYS A O 1
ATOM 997 N N . CYS A 1 129 ? 7.752 2.515 -7.933 1.00 93.69 129 CYS A N 1
ATOM 998 C CA . CYS A 1 129 ? 8.612 3.576 -7.403 1.00 93.69 129 CYS A CA 1
ATOM 999 C C . CYS A 1 129 ? 9.806 3.020 -6.627 1.00 93.69 129 CYS A C 1
ATOM 1001 O O . CYS A 1 129 ? 10.924 3.491 -6.801 1.00 93.69 129 CYS A O 1
ATOM 1003 N N . LYS A 1 130 ? 9.598 1.978 -5.814 1.00 93.38 130 LYS A N 1
ATOM 1004 C CA . LYS A 1 130 ? 10.677 1.322 -5.071 1.00 93.38 130 LYS A CA 1
ATOM 1005 C C . LYS A 1 130 ? 11.714 0.686 -5.991 1.00 93.38 130 LYS A C 1
ATOM 1007 O O . LYS A 1 130 ? 12.901 0.763 -5.690 1.00 93.38 130 LYS A O 1
ATOM 1012 N N . LEU A 1 131 ? 11.273 0.073 -7.089 1.00 90.56 131 LEU A N 1
ATOM 1013 C CA . LEU A 1 131 ? 12.140 -0.604 -8.058 1.00 90.56 131 LEU A CA 1
ATOM 1014 C C . LEU A 1 131 ? 12.932 0.364 -8.944 1.00 90.56 131 LEU A C 1
ATOM 1016 O O . LEU A 1 131 ? 13.979 -0.022 -9.454 1.00 90.56 131 LEU A O 1
ATOM 1020 N N . ILE A 1 132 ? 12.445 1.594 -9.122 1.00 91.88 132 ILE A N 1
ATOM 1021 C CA . ILE A 1 132 ? 13.152 2.658 -9.852 1.00 91.88 132 ILE A CA 1
ATOM 1022 C C . ILE A 1 132 ? 13.728 3.747 -8.930 1.00 91.88 132 ILE A C 1
ATOM 1024 O O . ILE A 1 132 ? 14.156 4.787 -9.411 1.00 91.88 132 ILE A O 1
ATOM 1028 N N . GLU A 1 133 ? 13.735 3.504 -7.617 1.00 92.81 133 GLU A N 1
ATOM 1029 C CA . GLU A 1 133 ? 14.312 4.380 -6.587 1.00 92.81 133 GLU A CA 1
ATOM 1030 C C . GLU A 1 133 ? 13.695 5.797 -6.480 1.00 92.81 133 GLU A C 1
ATOM 1032 O O . GLU A 1 133 ? 14.319 6.724 -5.965 1.00 92.81 133 GLU A O 1
ATOM 1037 N N . GLU A 1 134 ? 12.425 5.966 -6.860 1.00 94.44 134 GLU A N 1
ATOM 1038 C CA . GLU A 1 134 ? 11.684 7.237 -6.756 1.00 94.44 134 GLU A CA 1
ATOM 1039 C C . GLU A 1 134 ? 11.199 7.504 -5.317 1.00 94.44 134 GLU A C 1
ATOM 1041 O O . GLU A 1 134 ? 10.056 7.224 -4.937 1.00 94.44 134 GLU A O 1
ATOM 1046 N N . ALA A 1 135 ? 12.094 8.028 -4.476 1.00 94.06 135 ALA A N 1
ATOM 1047 C CA . ALA A 1 135 ? 11.864 8.186 -3.038 1.00 94.06 135 ALA A CA 1
ATOM 1048 C C . ALA A 1 135 ? 10.745 9.168 -2.661 1.00 94.06 135 ALA A C 1
ATOM 1050 O O . ALA A 1 135 ? 9.940 8.863 -1.778 1.00 94.06 135 ALA A O 1
ATOM 1051 N N . GLU A 1 136 ? 10.671 10.330 -3.316 1.00 94.31 136 GLU A N 1
ATOM 1052 C CA . GLU A 1 136 ? 9.628 11.328 -3.032 1.00 94.31 136 GLU A CA 1
ATOM 1053 C C . GLU A 1 136 ? 8.231 10.766 -3.313 1.00 94.31 136 GLU A C 1
ATOM 1055 O O . GLU A 1 136 ? 7.298 10.942 -2.524 1.00 94.31 136 GLU A O 1
ATOM 1060 N N . GLU A 1 137 ? 8.110 10.036 -4.419 1.00 92.81 137 GLU A N 1
ATOM 1061 C CA . GLU A 1 137 ? 6.861 9.431 -4.852 1.00 92.81 137 GLU A CA 1
ATOM 1062 C C . GLU A 1 137 ? 6.433 8.302 -3.906 1.00 92.81 137 GLU A C 1
ATOM 1064 O O . GLU A 1 137 ? 5.281 8.255 -3.476 1.00 92.81 137 GLU A O 1
ATOM 1069 N N . MET A 1 138 ? 7.374 7.457 -3.465 1.00 94.38 138 MET A N 1
ATOM 1070 C CA . MET A 1 138 ? 7.105 6.443 -2.438 1.00 94.38 138 MET A CA 1
ATOM 1071 C C . MET A 1 138 ? 6.543 7.043 -1.143 1.00 94.38 138 MET A C 1
ATOM 1073 O O . MET A 1 138 ? 5.599 6.491 -0.572 1.00 94.38 138 MET A O 1
ATOM 1077 N N . ILE A 1 139 ? 7.110 8.160 -0.670 1.00 95.31 139 ILE A N 1
ATOM 1078 C CA . ILE A 1 139 ? 6.628 8.847 0.539 1.00 95.31 139 ILE A CA 1
ATOM 1079 C C . ILE A 1 139 ? 5.191 9.327 0.323 1.00 95.31 139 ILE A C 1
ATOM 1081 O O . ILE A 1 139 ? 4.328 9.079 1.167 1.00 95.31 139 ILE A O 1
ATOM 1085 N N . ARG A 1 140 ? 4.919 9.956 -0.825 1.00 94.38 140 ARG A N 1
ATOM 1086 C CA . ARG A 1 140 ? 3.585 10.454 -1.177 1.00 94.38 140 ARG A CA 1
ATOM 1087 C C . ARG A 1 140 ? 2.544 9.336 -1.203 1.00 94.38 140 ARG A C 1
ATOM 1089 O O . ARG A 1 140 ? 1.494 9.473 -0.578 1.00 94.38 140 ARG A O 1
ATOM 1096 N N . ILE A 1 141 ? 2.845 8.226 -1.875 1.00 94.19 141 ILE A N 1
ATOM 1097 C CA . ILE A 1 141 ? 1.937 7.075 -1.973 1.00 94.19 141 ILE A CA 1
ATOM 1098 C C . ILE A 1 141 ? 1.679 6.461 -0.596 1.00 94.19 141 ILE A C 1
ATOM 1100 O O . ILE A 1 141 ? 0.539 6.126 -0.276 1.00 94.19 141 ILE A O 1
ATOM 1104 N N . LYS A 1 142 ? 2.712 6.339 0.247 1.00 95.81 142 LYS A N 1
ATOM 1105 C CA . LYS A 1 142 ? 2.556 5.829 1.615 1.00 95.81 142 LYS A CA 1
ATOM 1106 C C . LYS A 1 142 ? 1.593 6.699 2.431 1.00 95.81 142 LYS A C 1
ATOM 1108 O O . LYS A 1 142 ? 0.716 6.164 3.106 1.00 95.81 142 LYS A O 1
ATOM 1113 N N . GLU A 1 143 ? 1.715 8.024 2.348 1.00 94.44 143 GLU A N 1
ATOM 1114 C CA . GLU A 1 143 ? 0.800 8.956 3.026 1.00 94.44 143 GLU A CA 1
ATOM 1115 C C . GLU A 1 143 ? -0.639 8.849 2.499 1.00 94.44 143 GLU A C 1
ATOM 1117 O O . GLU A 1 143 ? -1.597 8.861 3.282 1.00 94.44 143 GLU A O 1
ATOM 1122 N N . GLN A 1 144 ? -0.808 8.673 1.186 1.00 92.38 144 GLN A N 1
ATOM 1123 C CA . GLN A 1 144 ? -2.120 8.422 0.585 1.00 92.38 144 GLN A CA 1
ATOM 1124 C C . GLN A 1 144 ? -2.726 7.103 1.076 1.00 92.38 144 GLN A C 1
ATOM 1126 O O . GLN A 1 144 ? -3.879 7.093 1.504 1.00 92.38 144 GLN A O 1
ATOM 1131 N N . LEU A 1 145 ? -1.953 6.013 1.092 1.00 94.38 145 LEU A N 1
ATOM 1132 C CA . LEU A 1 145 ? -2.398 4.720 1.618 1.00 94.38 145 LEU A CA 1
ATOM 1133 C C . LEU A 1 145 ? -2.768 4.809 3.096 1.00 94.38 145 LEU A C 1
ATOM 1135 O O . LEU A 1 145 ? -3.821 4.317 3.485 1.00 94.38 145 LEU A O 1
ATOM 1139 N N . LYS A 1 146 ? -1.964 5.487 3.918 1.00 94.25 146 LYS A N 1
ATOM 1140 C CA . LYS A 1 146 ? -2.282 5.718 5.334 1.00 94.25 146 LYS A CA 1
ATOM 1141 C C . LYS A 1 146 ? -3.618 6.446 5.507 1.00 94.25 146 LYS A C 1
ATOM 1143 O O . LYS A 1 146 ? -4.432 6.046 6.340 1.00 94.25 146 LYS A O 1
ATOM 1148 N N . THR A 1 147 ? -3.853 7.487 4.710 1.00 92.19 147 THR A N 1
ATOM 1149 C CA . THR A 1 147 ? -5.099 8.271 4.732 1.00 92.19 147 THR A CA 1
ATOM 1150 C C . THR A 1 147 ? -6.291 7.413 4.309 1.00 92.19 147 THR A C 1
ATOM 1152 O O . THR A 1 147 ? -7.283 7.327 5.032 1.00 92.19 147 THR A O 1
ATOM 1155 N N . LEU A 1 148 ? -6.152 6.687 3.198 1.00 91.81 148 LEU A N 1
ATOM 1156 C CA . LEU A 1 148 ? -7.153 5.756 2.685 1.00 91.81 148 LEU A CA 1
ATOM 1157 C C . LEU A 1 148 ? -7.510 4.681 3.722 1.00 91.81 148 LEU A C 1
ATOM 1159 O O . LEU A 1 148 ? -8.689 4.465 3.998 1.00 91.81 148 LEU A O 1
ATOM 1163 N N . ILE A 1 149 ? -6.497 4.048 4.322 1.00 92.12 149 ILE A N 1
ATOM 1164 C CA . ILE A 1 149 ? -6.645 3.025 5.363 1.00 92.12 149 ILE A CA 1
ATOM 1165 C C . ILE A 1 149 ? -7.453 3.580 6.540 1.00 92.12 149 ILE A C 1
ATOM 1167 O O . ILE A 1 149 ? -8.440 2.975 6.951 1.00 92.12 149 ILE A O 1
ATOM 1171 N N . LYS A 1 150 ? -7.089 4.770 7.028 1.00 90.25 150 LYS A N 1
ATOM 1172 C CA . LYS A 1 150 ? -7.762 5.429 8.155 1.00 90.25 150 LYS A CA 1
ATOM 1173 C C . LYS A 1 150 ? -9.230 5.769 7.871 1.00 90.25 150 LYS A C 1
ATOM 1175 O O . LYS A 1 150 ? -10.071 5.652 8.759 1.00 90.25 150 LYS A O 1
ATOM 1180 N N . GLU A 1 151 ? -9.540 6.246 6.670 1.00 89.06 151 GLU A N 1
ATOM 1181 C CA . GLU A 1 151 ? -10.879 6.748 6.341 1.00 89.06 151 GLU A CA 1
ATOM 1182 C C . GLU A 1 151 ? -11.846 5.628 5.935 1.00 89.06 151 GLU A C 1
ATOM 1184 O O . GLU A 1 151 ? -13.014 5.593 6.359 1.00 89.06 151 GLU A O 1
ATOM 1189 N N . LYS A 1 152 ? -11.364 4.701 5.102 1.00 87.12 152 LYS A N 1
ATOM 1190 C CA . LYS A 1 152 ? -12.199 3.708 4.415 1.00 87.12 152 LYS A CA 1
ATOM 1191 C C . LYS A 1 152 ? -12.349 2.410 5.180 1.00 87.12 152 LYS A C 1
ATOM 1193 O O . LYS A 1 152 ? -13.408 1.790 5.095 1.00 87.12 152 LYS A O 1
ATOM 1198 N N . PHE A 1 153 ? -11.343 2.039 5.956 1.00 86.69 153 PHE A N 1
ATOM 1199 C CA . PHE A 1 153 ? -11.290 0.738 6.599 1.00 86.69 153 PHE A CA 1
ATOM 1200 C C . PHE A 1 153 ? -11.530 0.886 8.093 1.00 86.69 153 PHE A C 1
ATOM 1202 O O . PHE A 1 153 ? -11.006 1.786 8.747 1.00 86.69 153 PHE A O 1
ATOM 1209 N N . GLN A 1 154 ? -12.345 -0.005 8.651 1.00 83.25 154 GLN A N 1
ATOM 1210 C CA . GLN A 1 154 ? -12.363 -0.212 10.098 1.00 83.25 154 GLN A CA 1
ATOM 1211 C C . GLN A 1 154 ? -11.215 -1.157 10.414 1.00 83.25 154 GLN A C 1
ATOM 1213 O O . GLN A 1 154 ? -11.419 -2.362 10.480 1.00 83.25 154 GLN A O 1
ATOM 1218 N N . THR A 1 155 ? -10.002 -0.617 10.503 1.00 88.19 155 THR A N 1
ATOM 1219 C CA . THR A 1 155 ? -8.819 -1.420 10.806 1.00 88.19 155 THR A CA 1
ATOM 1220 C C . THR A 1 155 ? -8.083 -0.854 12.006 1.00 88.19 155 THR A C 1
ATOM 1222 O O . THR A 1 155 ? -7.962 0.359 12.193 1.00 88.19 155 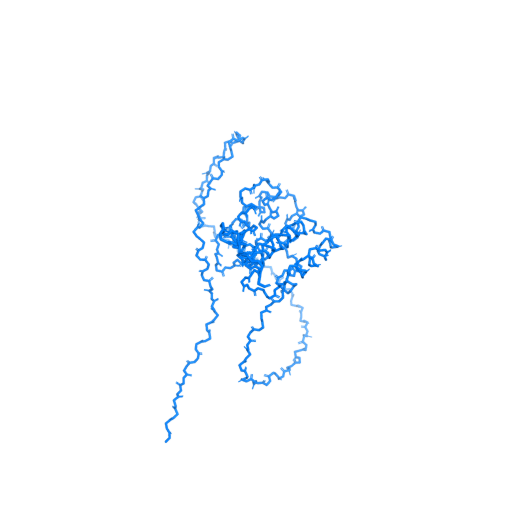THR A O 1
ATOM 1225 N N . THR A 1 156 ? -7.564 -1.759 12.814 1.00 91.31 156 THR A N 1
ATOM 1226 C CA . THR A 1 156 ? -6.647 -1.492 13.911 1.00 91.31 156 THR A CA 1
ATOM 1227 C C . THR A 1 156 ? -5.202 -1.639 13.429 1.00 91.31 156 THR A C 1
ATOM 1229 O O . THR A 1 156 ? -4.945 -2.328 12.438 1.00 91.31 156 THR A O 1
ATOM 1232 N N . PRO A 1 157 ? -4.223 -1.045 14.131 1.00 92.25 157 PRO A N 1
ATOM 1233 C CA . PRO A 1 157 ? -2.811 -1.239 13.799 1.00 92.25 157 PRO A CA 1
ATOM 1234 C C . PRO A 1 157 ? -2.376 -2.711 13.878 1.00 92.25 157 PRO A C 1
ATOM 1236 O O . PRO A 1 157 ? -1.531 -3.143 13.097 1.00 92.25 157 PRO A O 1
ATOM 1239 N N . ILE A 1 158 ? -2.993 -3.488 14.781 1.00 93.19 158 ILE A N 1
ATOM 1240 C CA . ILE A 1 158 ? -2.777 -4.937 14.914 1.00 93.19 158 ILE A CA 1
ATOM 1241 C C . ILE A 1 158 ? -3.204 -5.649 13.629 1.00 93.19 158 ILE A C 1
ATOM 1243 O O . ILE A 1 158 ? -2.433 -6.437 13.094 1.00 93.19 158 ILE A O 1
ATOM 1247 N N . GLU A 1 159 ? -4.392 -5.344 13.102 1.00 94.06 159 GLU A N 1
ATOM 1248 C CA . GLU A 1 159 ? -4.897 -5.959 11.867 1.00 94.06 159 GLU A CA 1
ATOM 1249 C C . GLU A 1 159 ? -4.038 -5.604 10.649 1.00 94.06 159 GLU A C 1
ATOM 1251 O O . GLU A 1 159 ? -3.779 -6.475 9.821 1.00 94.06 159 GLU A O 1
ATOM 1256 N N . ILE A 1 160 ? -3.532 -4.365 10.561 1.00 94.69 160 ILE A N 1
ATOM 1257 C CA . ILE A 1 160 ? -2.596 -3.970 9.492 1.00 94.69 160 ILE A CA 1
ATOM 1258 C C . ILE A 1 160 ? -1.306 -4.797 9.585 1.00 94.69 160 ILE A C 1
ATOM 1260 O O . ILE A 1 160 ? -0.813 -5.283 8.569 1.00 94.69 160 ILE A O 1
ATOM 1264 N N . LYS A 1 161 ? -0.773 -4.994 10.796 1.00 95.25 161 LYS A N 1
ATOM 1265 C CA . LYS A 1 161 ? 0.421 -5.818 11.017 1.00 95.25 161 LYS A CA 1
ATOM 1266 C C . LYS A 1 161 ? 0.174 -7.289 10.671 1.00 95.25 161 LYS A C 1
ATOM 1268 O O . LYS A 1 161 ? 0.967 -7.890 9.958 1.00 95.25 161 LYS A O 1
ATOM 1273 N N . THR A 1 162 ? -0.941 -7.868 11.116 1.00 95.19 162 THR A N 1
ATOM 1274 C CA . THR A 1 162 ? -1.313 -9.247 10.759 1.00 95.19 162 THR A CA 1
ATOM 1275 C C . THR A 1 162 ? -1.457 -9.412 9.246 1.00 95.19 162 THR A C 1
ATOM 1277 O O . THR A 1 162 ? -1.031 -10.426 8.689 1.00 95.19 162 THR A O 1
ATOM 1280 N N . PHE A 1 163 ? -2.005 -8.407 8.561 1.00 94.38 163 PHE A N 1
ATOM 1281 C CA . PHE A 1 163 ? -2.055 -8.385 7.104 1.00 94.38 163 PHE A CA 1
ATOM 1282 C C . PHE A 1 163 ? -0.650 -8.352 6.482 1.00 94.38 163 PHE A C 1
ATOM 1284 O O . PHE A 1 163 ? -0.368 -9.156 5.594 1.00 94.38 163 PHE A O 1
ATOM 1291 N N . ALA A 1 164 ? 0.253 -7.505 6.989 1.00 95.75 164 ALA A N 1
ATOM 1292 C CA . ALA A 1 164 ? 1.648 -7.443 6.548 1.00 95.75 164 ALA A CA 1
ATOM 1293 C C . ALA A 1 164 ? 2.385 -8.786 6.721 1.00 95.75 164 ALA A C 1
ATOM 1295 O O . ALA A 1 164 ? 3.074 -9.239 5.805 1.00 95.75 164 ALA A O 1
ATOM 1296 N N . ASP A 1 165 ? 2.194 -9.460 7.857 1.00 95.56 165 ASP A N 1
ATOM 1297 C CA . ASP A 1 165 ? 2.763 -10.788 8.116 1.00 95.56 165 ASP A CA 1
ATOM 1298 C C . ASP A 1 165 ? 2.187 -11.854 7.166 1.00 95.56 165 ASP A C 1
ATOM 1300 O O . ASP A 1 165 ? 2.919 -12.720 6.682 1.00 95.56 165 ASP A O 1
ATOM 1304 N N . THR A 1 166 ? 0.894 -11.759 6.840 1.00 94.19 166 THR A N 1
ATOM 1305 C CA . THR A 1 166 ? 0.230 -12.670 5.894 1.00 94.19 166 THR A CA 1
ATOM 1306 C C . THR A 1 166 ? 0.834 -12.541 4.497 1.00 94.19 166 THR A C 1
ATOM 1308 O O . THR A 1 166 ? 1.310 -13.527 3.937 1.00 94.19 166 THR A O 1
ATOM 1311 N N . ILE A 1 167 ? 0.904 -11.323 3.953 1.00 93.00 167 ILE A N 1
ATOM 1312 C CA . ILE A 1 167 ? 1.461 -11.096 2.609 1.00 93.00 167 ILE A CA 1
ATOM 1313 C C . ILE A 1 167 ? 2.978 -11.341 2.556 1.00 93.00 167 ILE A C 1
ATOM 1315 O O . ILE A 1 167 ? 3.504 -11.718 1.508 1.00 93.00 167 ILE A O 1
ATOM 1319 N N . ARG A 1 168 ? 3.699 -11.198 3.679 1.00 94.50 168 ARG A N 1
ATOM 1320 C CA . ARG A 1 168 ? 5.091 -11.664 3.801 1.00 94.50 168 ARG A CA 1
ATOM 1321 C C . ARG A 1 168 ? 5.181 -13.179 3.619 1.00 94.50 168 ARG A C 1
ATOM 1323 O O . ARG A 1 168 ? 6.032 -13.645 2.870 1.00 94.50 168 ARG A O 1
ATOM 1330 N N . GLY A 1 169 ? 4.279 -13.940 4.243 1.00 90.94 169 GLY A N 1
ATOM 1331 C CA . GLY A 1 169 ? 4.159 -15.389 4.040 1.00 90.94 169 GLY A CA 1
ATOM 1332 C C . GLY A 1 169 ? 3.868 -15.788 2.586 1.00 90.94 169 GLY A C 1
ATOM 1333 O O . GLY A 1 169 ? 4.261 -16.869 2.156 1.00 90.94 169 GLY A O 1
ATOM 1334 N N . GLU A 1 170 ? 3.251 -14.894 1.809 1.00 90.81 170 GLU A N 1
ATOM 1335 C CA . GLU A 1 170 ? 3.019 -15.042 0.362 1.00 90.81 170 GLU A CA 1
ATOM 1336 C C . GLU A 1 170 ? 4.231 -14.641 -0.509 1.00 90.81 170 GLU A C 1
ATOM 1338 O O . GLU A 1 170 ? 4.157 -14.701 -1.737 1.00 90.81 170 GLU A O 1
ATOM 1343 N N . GLY A 1 171 ? 5.345 -14.198 0.088 1.00 89.25 171 GLY A N 1
ATOM 1344 C CA . GLY A 1 171 ? 6.539 -13.733 -0.631 1.00 89.25 171 GLY A CA 1
ATOM 1345 C C . GLY A 1 171 ? 6.433 -12.307 -1.186 1.00 89.25 171 GLY A C 1
ATOM 1346 O O . GLY A 1 171 ? 7.200 -11.919 -2.070 1.00 89.25 171 GLY A O 1
ATOM 1347 N N . ARG A 1 172 ? 5.485 -11.495 -0.699 1.00 90.88 172 ARG A N 1
ATOM 1348 C CA . ARG A 1 172 ? 5.285 -10.095 -1.125 1.00 90.88 172 ARG A CA 1
ATOM 1349 C C . ARG A 1 172 ? 6.029 -9.123 -0.205 1.00 90.88 172 ARG A C 1
ATOM 1351 O O . ARG A 1 172 ? 5.452 -8.155 0.286 1.00 90.88 172 ARG A O 1
ATOM 1358 N N . ASP A 1 173 ? 7.328 -9.343 -0.013 1.00 93.12 173 ASP A N 1
ATOM 1359 C CA . ASP A 1 173 ? 8.137 -8.645 1.002 1.00 93.12 173 ASP A CA 1
ATOM 1360 C C . ASP A 1 173 ? 8.083 -7.113 0.914 1.00 93.12 173 ASP A C 1
ATOM 1362 O O . ASP A 1 173 ? 7.967 -6.435 1.932 1.00 93.12 173 ASP A O 1
ATOM 1366 N N . LEU A 1 174 ? 8.120 -6.550 -0.300 1.00 92.88 174 LEU A N 1
ATOM 1367 C CA . LEU A 1 174 ? 8.041 -5.096 -0.495 1.00 92.88 174 LEU A CA 1
ATOM 1368 C C . LEU A 1 174 ? 6.726 -4.501 0.018 1.00 92.88 174 LEU A C 1
ATOM 1370 O O . LEU A 1 174 ? 6.716 -3.392 0.547 1.00 92.88 174 LEU A O 1
ATOM 1374 N N . GLU A 1 175 ? 5.625 -5.230 -0.142 1.00 94.44 175 GLU A N 1
ATOM 1375 C CA . GLU A 1 175 ? 4.321 -4.786 0.345 1.00 94.44 175 GLU A CA 1
ATOM 1376 C C . GLU A 1 175 ? 4.217 -4.978 1.853 1.00 94.44 175 GLU A C 1
ATOM 1378 O O . GLU A 1 175 ? 3.773 -4.072 2.551 1.00 94.44 175 GLU A O 1
ATOM 1383 N N . ALA A 1 176 ? 4.701 -6.112 2.368 1.00 95.81 176 ALA A N 1
ATOM 1384 C CA . ALA A 1 176 ? 4.768 -6.355 3.805 1.00 95.81 176 ALA A CA 1
ATOM 1385 C C . ALA A 1 176 ? 5.514 -5.227 4.529 1.00 95.81 176 ALA A C 1
ATOM 1387 O O . ALA A 1 176 ? 5.020 -4.696 5.519 1.00 95.81 176 ALA A O 1
ATOM 1388 N N . ILE A 1 177 ? 6.666 -4.799 3.998 1.00 96.06 177 ILE A N 1
ATOM 1389 C CA . ILE A 1 177 ? 7.440 -3.678 4.554 1.00 96.06 177 ILE A CA 1
ATOM 1390 C C . ILE A 1 177 ? 6.621 -2.380 4.557 1.00 96.06 177 ILE A C 1
ATOM 1392 O O . ILE A 1 177 ? 6.649 -1.647 5.546 1.00 96.06 177 ILE A O 1
ATOM 1396 N N . LEU A 1 178 ? 5.890 -2.088 3.478 1.00 96.56 178 LEU A N 1
ATOM 1397 C CA . LEU A 1 178 ? 5.036 -0.902 3.394 1.00 96.56 178 LEU A CA 1
ATOM 1398 C C . LEU A 1 178 ? 3.941 -0.919 4.470 1.00 96.56 178 LEU A C 1
ATOM 1400 O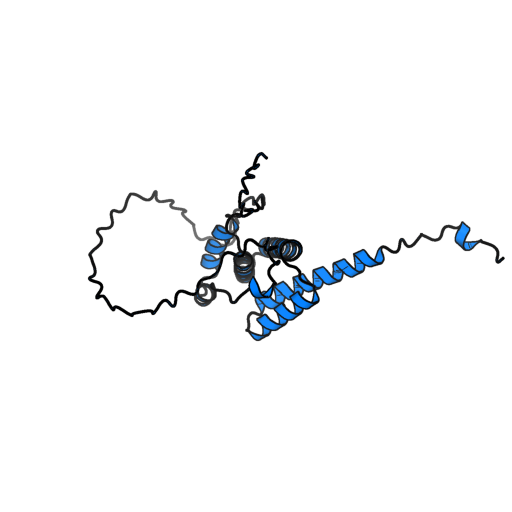 O . LEU A 1 178 ? 3.775 0.068 5.190 1.00 96.56 178 LEU A O 1
ATOM 1404 N N . PHE A 1 179 ? 3.214 -2.028 4.609 1.00 96.88 179 PHE A N 1
ATOM 1405 C CA . PHE A 1 179 ? 2.138 -2.135 5.596 1.00 96.88 179 PHE A CA 1
ATOM 1406 C C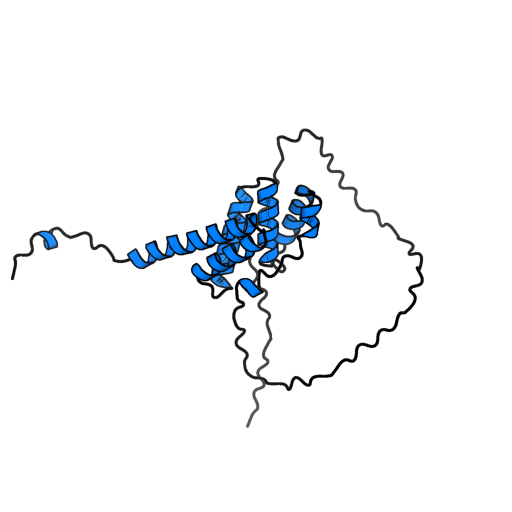 . PHE A 1 179 ? 2.661 -2.168 7.038 1.00 96.88 179 PHE A C 1
ATOM 1408 O O . PHE A 1 179 ? 2.050 -1.542 7.903 1.00 96.88 179 PHE A O 1
ATOM 1415 N N . ASP A 1 180 ? 3.823 -2.774 7.299 1.00 96.88 180 ASP A N 1
ATOM 1416 C CA . ASP A 1 180 ? 4.486 -2.714 8.611 1.00 96.88 180 ASP A CA 1
ATOM 1417 C C . ASP A 1 180 ? 4.881 -1.280 8.998 1.00 96.88 180 ASP A C 1
ATOM 1419 O O . ASP A 1 180 ? 4.695 -0.861 10.147 1.00 96.88 180 ASP A O 1
ATOM 1423 N N . GLN A 1 181 ? 5.405 -0.501 8.044 1.00 96.38 181 GLN A N 1
ATOM 1424 C CA . GLN A 1 181 ? 5.716 0.916 8.262 1.00 96.38 181 GLN A CA 1
ATOM 1425 C C . GLN A 1 181 ? 4.451 1.712 8.586 1.00 96.38 181 GLN A C 1
ATOM 1427 O O . GLN A 1 181 ? 4.439 2.477 9.552 1.00 96.38 181 GLN A O 1
ATOM 1432 N N . ILE A 1 182 ? 3.375 1.494 7.824 1.00 95.75 182 ILE A N 1
ATOM 1433 C CA . ILE A 1 182 ? 2.082 2.135 8.074 1.00 95.75 182 ILE A CA 1
ATOM 1434 C C . ILE A 1 182 ? 1.570 1.757 9.473 1.00 95.75 182 ILE A C 1
ATOM 1436 O O . ILE A 1 182 ? 1.259 2.652 10.259 1.00 95.75 182 ILE A O 1
ATOM 1440 N N . ALA A 1 183 ? 1.544 0.468 9.829 1.00 95.00 183 ALA A N 1
ATOM 1441 C CA . ALA A 1 183 ? 1.111 -0.001 11.148 1.00 95.00 183 ALA A CA 1
ATOM 1442 C C . ALA A 1 183 ? 1.908 0.664 12.282 1.00 95.00 183 ALA A C 1
ATOM 1444 O O . ALA A 1 183 ? 1.325 1.161 13.249 1.00 95.00 183 ALA A O 1
ATOM 1445 N N . SER A 1 184 ? 3.234 0.737 12.136 1.00 93.94 184 SER A N 1
ATOM 1446 C CA . SER A 1 184 ? 4.135 1.362 13.112 1.00 93.94 184 SER A CA 1
ATOM 1447 C C . SER A 1 184 ? 3.839 2.851 13.310 1.00 93.94 184 SER A C 1
ATOM 1449 O O . SER A 1 184 ? 3.835 3.341 14.442 1.00 93.94 184 SER A O 1
ATOM 1451 N N . GLU A 1 185 ? 3.535 3.578 12.233 1.00 92.88 185 GLU A N 1
ATOM 1452 C CA . GLU A 1 185 ? 3.134 4.985 12.315 1.00 92.88 185 GLU A CA 1
ATOM 1453 C C . GLU A 1 185 ? 1.793 5.166 13.035 1.00 92.88 185 GLU A C 1
ATOM 1455 O O . GLU A 1 185 ? 1.635 6.116 13.807 1.00 92.88 185 GLU A O 1
ATOM 1460 N N . PHE A 1 186 ? 0.832 4.255 12.849 1.00 88.38 186 PHE A N 1
ATOM 1461 C CA . PHE A 1 186 ? -0.409 4.300 13.623 1.00 88.38 186 PHE A CA 1
ATOM 1462 C C . PHE A 1 186 ? -0.158 4.102 15.127 1.00 88.38 186 PHE A C 1
ATOM 1464 O O . PHE A 1 186 ? -0.729 4.844 15.929 1.00 88.38 186 PHE A O 1
ATOM 1471 N N . TYR A 1 187 ? 0.724 3.175 15.520 1.00 84.62 187 TYR A N 1
ATOM 1472 C CA . TYR A 1 187 ? 1.099 2.973 16.929 1.00 84.62 187 TYR A CA 1
ATOM 1473 C C . TYR A 1 187 ? 1.789 4.194 17.543 1.00 84.62 187 TYR A C 1
ATOM 1475 O O . TYR A 1 187 ? 1.421 4.632 18.635 1.00 84.62 187 TYR A O 1
ATOM 1483 N N . GLY A 1 188 ? 2.762 4.779 16.838 1.00 78.25 188 GLY A N 1
ATOM 1484 C CA . GLY A 1 188 ? 3.494 5.955 17.322 1.00 78.25 188 GLY A CA 1
ATOM 1485 C C . GLY A 1 188 ? 2.614 7.197 17.515 1.00 78.25 188 GLY A C 1
ATOM 1486 O O . GLY A 1 188 ? 2.956 8.085 18.296 1.00 78.25 188 GLY A O 1
ATOM 1487 N N . ASN A 1 189 ? 1.469 7.259 16.831 1.00 72.62 189 ASN A N 1
ATOM 1488 C CA . ASN A 1 189 ? 0.508 8.349 16.975 1.00 72.62 189 ASN A CA 1
ATOM 1489 C C . ASN A 1 189 ? -0.468 8.141 18.147 1.00 72.62 189 ASN A C 1
ATOM 1491 O O . ASN A 1 189 ? -0.931 9.129 18.717 1.00 72.62 189 ASN A O 1
ATOM 1495 N N . GLN A 1 190 ? -0.748 6.897 18.554 1.00 61.97 190 GLN A N 1
ATOM 1496 C CA . GLN A 1 190 ? -1.601 6.618 19.719 1.00 61.97 190 GLN A CA 1
ATOM 1497 C C . GLN A 1 190 ? -0.919 7.008 21.035 1.00 61.97 190 GLN A C 1
ATOM 1499 O O . GLN A 1 190 ? -1.528 7.687 21.860 1.00 61.97 190 GLN A O 1
ATOM 1504 N N . SER A 1 191 ? 0.373 6.696 21.189 1.00 58.03 191 SER A N 1
ATOM 1505 C CA . SER A 1 191 ? 1.133 7.051 22.399 1.00 58.03 191 SER A CA 1
ATOM 1506 C C . SER A 1 191 ? 1.260 8.565 22.618 1.00 58.03 191 SER A C 1
ATOM 1508 O O . SER A 1 191 ? 1.402 9.016 23.752 1.00 58.03 191 SER A O 1
ATOM 1510 N N . LYS A 1 192 ? 1.154 9.372 21.554 1.00 58.22 192 LYS A N 1
ATOM 1511 C CA . LYS A 1 192 ? 1.122 10.842 21.646 1.00 58.22 192 LYS A CA 1
ATOM 1512 C C . LYS A 1 192 ? -0.263 11.401 21.972 1.00 58.22 192 LYS A C 1
ATOM 1514 O O . LYS A 1 192 ? -0.341 12.445 22.610 1.00 58.22 192 LYS A O 1
ATOM 1519 N N . ALA A 1 193 ? -1.335 10.735 21.544 1.00 57.78 193 ALA A N 1
ATOM 1520 C CA . ALA A 1 193 ? -2.705 11.181 21.796 1.00 57.78 193 ALA A CA 1
ATOM 1521 C C . ALA A 1 193 ? -3.172 10.866 23.230 1.00 57.78 193 ALA A C 1
ATOM 1523 O O . ALA A 1 193 ? -3.871 11.677 23.832 1.00 57.78 193 ALA A O 1
ATOM 1524 N N . GLU A 1 194 ? -2.739 9.740 23.809 1.00 51.91 194 GLU A N 1
ATOM 1525 C CA . GLU A 1 194 ? -3.047 9.373 25.205 1.00 51.91 194 GLU A CA 1
ATOM 1526 C C . GLU A 1 194 ? -2.138 10.054 26.235 1.00 51.91 194 GLU A C 1
ATOM 1528 O O . GLU A 1 194 ? -2.534 10.248 27.382 1.00 51.91 194 GLU A O 1
ATOM 1533 N N . CYS A 1 195 ? -0.959 10.530 25.828 1.00 48.00 195 CYS A N 1
ATOM 1534 C CA . CYS A 1 195 ? -0.109 11.363 26.680 1.00 48.00 195 CYS A CA 1
ATOM 1535 C C . CYS A 1 195 ? -0.554 12.842 26.706 1.00 48.00 195 CYS A C 1
ATOM 1537 O O . CYS A 1 195 ? 0.204 13.723 27.107 1.00 48.00 195 CYS A O 1
ATOM 1539 N N . GLY A 1 196 ? -1.807 13.112 26.324 1.00 50.03 196 GLY A N 1
ATOM 1540 C CA . GLY A 1 196 ? -2.543 14.337 26.626 1.00 50.03 196 GLY A CA 1
ATOM 1541 C C . GLY A 1 196 ? -3.008 14.422 28.084 1.00 50.03 196 GLY A C 1
ATOM 1542 O O . GLY A 1 196 ? -3.923 15.186 28.387 1.00 50.03 196 GLY A O 1
ATOM 1543 N N . VAL A 1 197 ? -2.381 13.686 29.012 1.00 52.09 197 VAL A N 1
ATOM 1544 C CA . VAL A 1 197 ? -2.295 14.169 30.389 1.00 52.09 197 VAL A CA 1
ATOM 1545 C C . VAL A 1 197 ? -1.580 15.502 30.275 1.00 52.09 197 VAL A C 1
ATOM 1547 O O . VAL A 1 197 ? -0.374 15.555 30.038 1.00 52.09 197 VAL A O 1
ATOM 1550 N N . THR A 1 198 ? -2.341 16.591 30.372 1.00 55.09 198 THR A N 1
ATOM 1551 C CA . THR A 1 198 ? -1.787 17.912 30.620 1.00 55.09 198 THR A CA 1
ATOM 1552 C C . THR A 1 198 ? -0.930 17.755 31.861 1.00 55.09 198 THR A C 1
ATOM 1554 O O . THR A 1 198 ? -1.449 17.752 32.978 1.00 55.09 198 THR A O 1
ATOM 1557 N N . SER A 1 199 ? 0.370 17.548 31.670 1.00 56.66 199 SER A N 1
ATOM 1558 C CA . SER A 1 199 ? 1.350 17.702 32.720 1.00 56.66 199 SER A CA 1
ATOM 1559 C C . SER A 1 199 ? 1.223 19.169 33.088 1.00 56.66 199 SER A C 1
ATOM 1561 O O . SER A 1 199 ? 1.823 20.030 32.442 1.00 56.66 199 SER A O 1
ATOM 1563 N N . ARG A 1 200 ? 0.322 19.473 34.035 1.00 57.31 200 ARG A N 1
ATOM 1564 C CA . ARG A 1 200 ? 0.252 20.776 34.675 1.00 57.31 200 ARG A CA 1
ATOM 1565 C C . ARG A 1 200 ? 1.665 20.982 35.162 1.00 57.31 200 ARG A C 1
ATOM 1567 O O . ARG A 1 200 ? 2.149 20.232 36.005 1.00 57.31 200 ARG A O 1
ATOM 1574 N N . LYS A 1 201 ? 2.365 21.897 34.501 1.00 67.94 201 LYS A N 1
ATOM 1575 C CA . LYS A 1 201 ? 3.682 22.328 34.926 1.00 67.94 201 LYS A CA 1
ATOM 1576 C C . LYS A 1 201 ? 3.477 22.730 36.387 1.00 67.94 201 LYS A C 1
ATOM 1578 O O . LYS A 1 201 ? 2.638 23.607 36.589 1.00 67.94 201 LYS A O 1
ATOM 1583 N N . PRO A 1 202 ? 4.095 22.043 37.366 1.00 61.41 202 PRO A N 1
ATOM 1584 C CA . PRO A 1 202 ? 3.841 22.340 38.764 1.00 61.41 202 PRO A CA 1
ATOM 1585 C C . PRO A 1 202 ? 4.100 23.826 38.951 1.00 61.41 202 PRO A C 1
ATOM 1587 O O . PRO A 1 202 ? 5.165 24.344 38.591 1.00 61.41 202 PRO A O 1
ATOM 1590 N N . THR A 1 203 ? 3.063 24.526 39.381 1.00 76.75 203 THR A N 1
ATOM 1591 C CA . THR A 1 203 ? 3.160 25.939 39.700 1.00 76.75 203 THR A CA 1
ATOM 1592 C C . THR A 1 203 ? 3.973 26.043 40.985 1.00 76.75 203 THR A C 1
ATOM 1594 O O . THR A 1 203 ? 3.961 25.127 41.801 1.00 76.75 203 THR A O 1
ATOM 1597 N N . ILE A 1 204 ? 4.706 27.141 41.191 1.00 77.31 204 ILE A N 1
ATOM 1598 C CA . ILE A 1 204 ? 5.471 27.339 42.438 1.00 77.31 204 ILE A CA 1
ATOM 1599 C C . ILE A 1 204 ? 4.566 27.180 43.674 1.00 77.31 204 ILE A C 1
ATOM 1601 O O . ILE A 1 204 ? 5.014 26.680 44.698 1.00 77.31 204 ILE A O 1
ATOM 1605 N N . GLU A 1 205 ? 3.282 27.516 43.560 1.00 75.25 205 GLU A N 1
ATOM 1606 C CA . GLU A 1 205 ? 2.288 27.327 44.622 1.00 75.25 205 GLU A CA 1
ATOM 1607 C C . GLU A 1 205 ? 2.062 25.852 44.998 1.00 75.25 205 GLU A C 1
ATOM 1609 O O . GLU A 1 205 ? 1.872 25.550 46.173 1.00 75.25 205 GLU A O 1
ATOM 1614 N N . ASP A 1 206 ? 2.188 24.922 44.045 1.00 75.50 206 ASP A N 1
ATOM 1615 C CA . ASP A 1 206 ? 2.057 23.480 44.294 1.00 75.50 206 ASP A CA 1
ATOM 1616 C C . ASP A 1 206 ? 3.265 22.910 45.064 1.00 75.50 206 ASP A C 1
ATOM 1618 O O . ASP A 1 206 ? 3.180 21.834 45.652 1.00 75.50 206 ASP A O 1
ATOM 1622 N N . ILE A 1 207 ? 4.398 23.624 45.076 1.00 81.75 207 ILE A N 1
ATOM 1623 C CA . ILE A 1 207 ? 5.634 23.214 45.763 1.00 81.75 207 ILE A CA 1
ATOM 1624 C C . ILE A 1 207 ? 5.616 23.637 47.242 1.00 81.75 207 ILE A C 1
ATOM 1626 O O . ILE A 1 207 ? 6.286 23.017 48.066 1.00 81.75 207 ILE A O 1
ATOM 1630 N N . PHE A 1 208 ? 4.841 24.668 47.593 1.00 81.06 208 PHE A N 1
ATOM 1631 C CA . PHE A 1 208 ? 4.847 25.275 48.930 1.00 81.06 208 PHE A CA 1
ATOM 1632 C C . PHE A 1 208 ? 3.516 25.172 49.682 1.00 81.06 208 PHE A C 1
ATOM 1634 O O . PHE A 1 208 ? 3.359 25.821 50.717 1.00 81.06 208 PHE A O 1
ATOM 1641 N N . ALA A 1 209 ? 2.564 24.362 49.215 1.00 69.69 209 ALA A N 1
ATOM 1642 C CA . ALA A 1 209 ? 1.337 24.124 49.966 1.00 69.69 209 ALA A CA 1
ATOM 1643 C C . ALA A 1 209 ? 1.667 23.442 51.316 1.00 69.69 209 ALA A C 1
ATOM 1645 O O . ALA A 1 209 ? 2.260 22.358 51.322 1.00 69.69 209 ALA A O 1
ATOM 1646 N N . PRO A 1 210 ? 1.331 24.058 52.466 1.00 67.38 210 PRO A N 1
ATOM 1647 C CA . PRO A 1 210 ? 1.585 23.457 53.767 1.00 67.38 210 PRO A CA 1
ATOM 1648 C C . PRO A 1 210 ? 0.701 22.213 53.957 1.00 67.38 210 PRO A C 1
ATOM 1650 O O . PRO A 1 210 ? -0.450 22.211 53.512 1.00 67.38 210 PRO A O 1
ATOM 1653 N N . PRO A 1 211 ? 1.213 21.158 54.613 1.00 73.75 211 PRO A N 1
ATOM 1654 C CA . PRO A 1 211 ? 0.420 19.974 54.915 1.00 73.75 211 PRO A CA 1
ATOM 1655 C C . PRO A 1 211 ? -0.736 20.353 55.851 1.00 73.75 211 PRO A C 1
ATOM 1657 O O . PRO A 1 211 ? -0.516 21.006 56.873 1.00 73.75 211 PRO A O 1
ATOM 1660 N N . GLY A 1 212 ? -1.953 19.975 55.454 1.00 70.19 212 GLY A N 1
ATOM 1661 C CA . GLY A 1 212 ? -3.156 20.051 56.288 1.00 70.19 212 GLY A CA 1
ATOM 1662 C C . GLY A 1 212 ? -3.245 18.913 57.291 1.00 70.19 212 GLY A C 1
ATOM 1663 O O . GLY A 1 212 ? -2.634 17.850 57.034 1.00 70.19 212 GLY A O 1
#